Protein AF-0000000082939544 (afdb_homodimer)

InterPro domains:
  IPR000644 CBS domain [PF00571] (4-54)
  IPR000644 CBS domain [PF00571] (69-118)
  IPR000644 CBS domain [PS51371] (8-63)
  IPR000644 CBS domain [PS51371] (72-131)
  IPR000644 CBS domain [SM00116] (11-58)
  IPR000644 CBS domain [SM00116] (75-122)
  IPR046342 CBS domain superfamily [G3DSA:3.10.580.10] (1-123)
  IPR046342 CBS domain superfamily [SSF54631] (2-117)
  IPR051257 Diverse Function CBS-Domain-Containing Protein [PTHR43080] (3-120)

Organism: NCBI:txid1808955

pLDDT: mean 85.49, std 19.82, range [22.37, 98.86]

Structure (mmCIF, N/CA/C/O backbone):
data_AF-0000000082939544-model_v1
#
loop_
_entity.id
_entity.type
_entity.pdbx_description
1 polymer 'CBS domain-containing protein'
#
loop_
_atom_site.group_PDB
_atom_site.id
_atom_site.type_symbol
_atom_site.label_atom_id
_atom_site.label_alt_id
_atom_site.label_comp_id
_atom_site.label_asym_id
_atom_site.label_entity_id
_atom_site.label_seq_id
_atom_site.pdbx_PDB_ins_code
_atom_site.Cartn_x
_atom_site.Cartn_y
_atom_site.Cartn_z
_atom_site.occupancy
_atom_site.B_iso_or_equiv
_atom_site.auth_seq_id
_atom_site.auth_comp_id
_atom_site.auth_asym_id
_atom_site.auth_atom_id
_atom_site.pdbx_PDB_model_num
ATOM 1 N N . MET A 1 1 ? -23.038 18.158 13.628 1 74.14 1 MET A N 1
ATOM 2 C CA . MET A 1 1 ? -22.575 17.323 12.523 1 74.14 1 MET A CA 1
ATOM 3 C C . MET A 1 1 ? -21.157 16.822 12.777 1 74.14 1 MET A C 1
ATOM 5 O O . MET A 1 1 ? -20.325 17.55 13.321 1 74.14 1 MET A O 1
ATOM 9 N N . GLN A 1 2 ? -20.901 15.617 12.687 1 89.63 2 GLN A N 1
ATOM 10 C CA . GLN A 1 2 ? -19.587 15.06 12.991 1 89.63 2 GLN A CA 1
ATOM 11 C C . GLN A 1 2 ? -18.532 15.579 12.019 1 89.63 2 GLN A C 1
ATOM 13 O O . GLN A 1 2 ? -18.814 15.777 10.835 1 89.63 2 GLN A O 1
ATOM 18 N N . THR A 1 3 ? -17.473 16.02 12.563 1 95.1 3 THR A N 1
ATOM 19 C CA . THR A 1 3 ? -16.379 16.561 11.765 1 95.1 3 THR A CA 1
ATOM 20 C C . THR A 1 3 ? -15.16 15.646 11.826 1 95.1 3 THR A C 1
ATOM 22 O O . THR A 1 3 ? -15.144 14.674 12.584 1 95.1 3 THR A O 1
ATOM 25 N N . VAL A 1 4 ? -14.199 15.957 11.029 1 95.57 4 VAL A N 1
ATOM 26 C CA . VAL A 1 4 ? -12.939 15.223 10.972 1 95.57 4 VAL A CA 1
ATOM 27 C C . VAL A 1 4 ? -12.277 15.223 12.348 1 95.57 4 VAL A C 1
ATOM 29 O O . VAL A 1 4 ? -11.707 14.214 12.769 1 95.57 4 VAL A O 1
ATOM 32 N N . ARG A 1 5 ? -12.427 16.241 13.03 1 95.52 5 ARG A N 1
ATOM 33 C CA . ARG A 1 5 ? -11.84 16.373 14.36 1 95.52 5 ARG A CA 1
ATOM 34 C C . ARG A 1 5 ? -12.341 15.274 15.291 1 95.52 5 ARG A C 1
ATOM 36 O O . ARG A 1 5 ? -11.602 14.801 16.156 1 95.52 5 ARG A O 1
ATOM 43 N N . ASP A 1 6 ? -13.534 14.844 15.127 1 94.59 6 ASP A N 1
ATOM 44 C CA . ASP A 1 6 ? -14.199 13.899 16.018 1 94.59 6 ASP A CA 1
ATOM 45 C C . ASP A 1 6 ? -13.688 12.478 15.791 1 94.59 6 ASP A C 1
ATOM 47 O O . ASP A 1 6 ? -13.865 11.605 16.643 1 94.59 6 ASP A O 1
ATOM 51 N N . VAL A 1 7 ? -13.011 12.248 14.643 1 92.94 7 VAL A N 1
ATOM 52 C CA . VAL A 1 7 ? -12.741 10.854 14.31 1 92.94 7 VAL A CA 1
ATOM 53 C C . VAL A 1 7 ? -11.259 10.678 13.986 1 92.94 7 VAL A C 1
ATOM 55 O O . VAL A 1 7 ? -10.768 9.551 13.891 1 92.94 7 VAL A O 1
ATOM 58 N N . MET A 1 8 ? -10.551 11.747 13.815 1 93.94 8 MET A N 1
ATOM 59 C CA . MET A 1 8 ? -9.164 11.665 13.365 1 93.94 8 MET A CA 1
ATOM 60 C C . MET A 1 8 ? -8.265 11.117 14.468 1 93.94 8 MET A C 1
ATOM 62 O O . MET A 1 8 ? -8.582 11.242 15.652 1 93.94 8 MET A O 1
ATOM 66 N N . THR A 1 9 ? -7.241 10.42 14.075 1 93.13 9 THR A N 1
ATOM 67 C CA . THR A 1 9 ? -6.158 10.097 14.997 1 93.13 9 THR A CA 1
ATOM 68 C C . THR A 1 9 ? -5.288 11.323 15.26 1 93.13 9 THR A C 1
ATOM 70 O O . THR A 1 9 ? -4.934 12.051 14.33 1 93.13 9 THR A O 1
ATOM 73 N N . THR A 1 10 ? -5.034 11.451 16.539 1 91.75 10 THR A N 1
ATOM 74 C CA . THR A 1 10 ? -4.159 12.55 16.931 1 91.75 10 THR A CA 1
ATOM 75 C C . THR A 1 10 ? -2.773 12.032 17.306 1 91.75 10 THR A C 1
ATOM 77 O O . THR A 1 10 ? -2.51 10.83 17.218 1 91.75 10 THR A O 1
ATOM 80 N N . ASN A 1 11 ? -1.68 12.89 17.53 1 87.08 11 ASN A N 1
ATOM 81 C CA . ASN A 1 11 ? -0.303 12.519 17.838 1 87.08 11 ASN A CA 1
ATOM 82 C C . ASN A 1 11 ? 0.332 11.728 16.698 1 87.08 11 ASN A C 1
ATOM 84 O O . ASN A 1 11 ? 0.868 10.64 16.915 1 87.08 11 ASN A O 1
ATOM 88 N N . VAL A 1 12 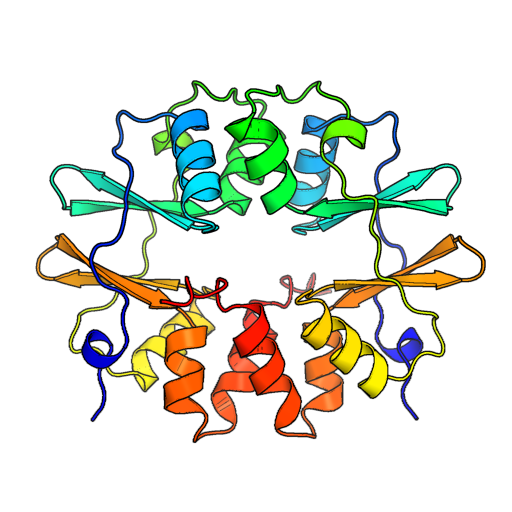? 0.21 12.274 15.63 1 91.52 12 VAL A N 1
ATOM 89 C CA . VAL A 1 12 ? 0.678 11.641 14.402 1 91.52 12 VAL A CA 1
ATOM 90 C C . VAL A 1 12 ? 2.204 11.671 14.354 1 91.52 12 VAL A C 1
ATOM 92 O O . VAL A 1 12 ? 2.817 12.718 14.573 1 91.52 12 VAL A O 1
ATOM 95 N N . GLU A 1 13 ? 2.736 10.548 14.154 1 94.26 13 GLU A N 1
ATOM 96 C CA . GLU A 1 13 ? 4.173 10.472 13.907 1 94.26 13 GLU A CA 1
ATOM 97 C C . GLU A 1 13 ? 4.516 10.944 12.497 1 94.26 13 GLU A C 1
ATOM 99 O O . GLU A 1 13 ? 3.763 10.694 11.553 1 94.26 13 GLU A O 1
ATOM 104 N N . TYR A 1 14 ? 5.549 11.715 12.393 1 96.9 14 TYR A N 1
ATOM 105 C CA . TYR A 1 14 ? 6.01 12.198 11.096 1 96.9 14 TYR A CA 1
ATOM 106 C C . TYR A 1 14 ? 7.529 12.121 10.994 1 96.9 14 TYR A C 1
ATOM 108 O O . TYR A 1 14 ? 8.218 11.96 12.004 1 96.9 14 TYR A O 1
ATOM 116 N N . CYS A 1 15 ? 8.107 12.174 9.889 1 97.88 15 CYS A N 1
ATOM 117 C CA . CYS A 1 15 ? 9.533 12.334 9.626 1 97.88 15 CYS A CA 1
ATOM 118 C C . CYS A 1 15 ? 9.852 13.761 9.195 1 97.88 15 CYS A C 1
ATOM 120 O O . CYS A 1 15 ? 8.944 14.562 8.966 1 97.88 15 CYS A O 1
ATOM 122 N N . THR A 1 16 ? 11.092 14.08 9.185 1 98.04 16 THR A N 1
ATOM 123 C CA . THR A 1 16 ? 11.533 15.407 8.769 1 98.04 16 THR A CA 1
ATOM 124 C C . THR A 1 16 ? 12.302 15.333 7.453 1 98.04 16 THR A C 1
ATOM 126 O O . THR A 1 16 ? 12.687 14.248 7.013 1 98.04 16 THR A O 1
ATOM 129 N N . PRO A 1 17 ? 12.516 16.46 6.807 1 97.5 17 PRO A N 1
ATOM 130 C CA . PRO A 1 17 ? 13.267 16.454 5.55 1 97.5 17 PRO A CA 1
ATOM 131 C C . PRO A 1 17 ? 14.702 15.961 5.722 1 97.5 17 PRO A C 1
ATOM 133 O O . PRO A 1 17 ? 15.386 15.681 4.734 1 97.5 17 PRO A O 1
ATOM 136 N N . LEU A 1 18 ? 15.212 15.817 6.93 1 97.94 18 LEU A N 1
ATOM 137 C CA . LEU A 1 18 ? 16.575 15.372 7.2 1 97.94 18 LEU A CA 1
ATOM 138 C C . LEU A 1 18 ? 16.646 13.85 7.267 1 97.94 18 LEU A C 1
ATOM 140 O O . LEU A 1 18 ? 17.736 13.273 7.243 1 97.94 18 LEU A O 1
ATOM 144 N N . ASP A 1 19 ? 15.536 13.268 7.369 1 98.16 19 ASP A N 1
ATOM 145 C CA . ASP A 1 19 ? 15.497 11.81 7.412 1 98.16 19 ASP A CA 1
ATOM 146 C C . ASP A 1 19 ? 15.765 11.212 6.033 1 98.16 19 ASP A C 1
ATOM 148 O O . ASP A 1 19 ? 15.737 11.923 5.026 1 98.16 19 ASP A O 1
ATOM 152 N N . ASN A 1 20 ? 16.085 9.948 5.993 1 98.53 20 ASN A N 1
ATOM 153 C CA . ASN A 1 20 ? 16.283 9.229 4.739 1 98.53 20 ASN A CA 1
ATOM 154 C C . ASN A 1 20 ? 15.272 8.098 4.575 1 98.53 20 ASN A C 1
ATOM 156 O O . ASN A 1 20 ? 14.424 7.887 5.444 1 98.53 20 ASN A O 1
ATOM 160 N N . VAL A 1 21 ? 15.316 7.439 3.516 1 98.69 21 VAL A N 1
ATOM 161 C CA . VAL A 1 21 ? 14.355 6.414 3.119 1 98.69 21 VAL A CA 1
ATOM 162 C C . VAL A 1 21 ? 14.338 5.292 4.154 1 98.69 21 VAL A C 1
ATOM 164 O O . VAL A 1 21 ? 13.271 4.797 4.525 1 98.69 21 VAL A O 1
ATOM 167 N N . TYR A 1 22 ? 15.479 4.916 4.692 1 98.85 22 TYR A N 1
ATOM 168 C CA . TYR A 1 22 ? 15.576 3.867 5.701 1 98.85 22 TYR A CA 1
ATOM 169 C C . TYR A 1 22 ? 14.824 4.256 6.968 1 98.85 22 TYR A C 1
ATOM 171 O O . TYR A 1 22 ? 14.073 3.451 7.523 1 98.85 22 TYR A O 1
ATOM 179 N N . GLU A 1 23 ? 14.968 5.448 7.371 1 98.6 23 GLU A N 1
ATOM 180 C CA . GLU A 1 23 ? 14.333 5.916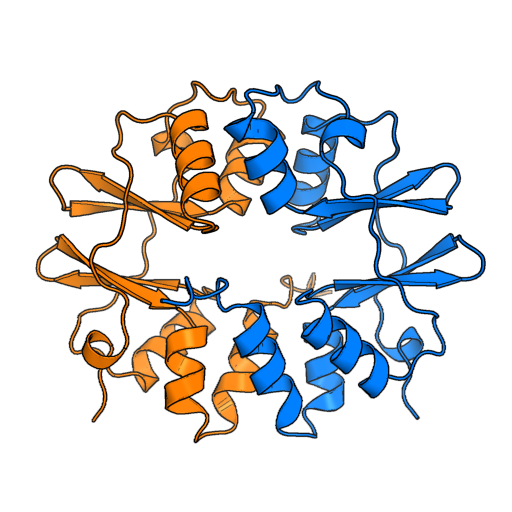 8.6 1 98.6 23 GLU A CA 1
ATOM 181 C C . GLU A 1 23 ? 12.813 5.933 8.464 1 98.6 23 GLU A C 1
ATOM 183 O O . GLU A 1 23 ? 12.097 5.574 9.401 1 98.6 23 GLU A O 1
ATOM 188 N N . VAL A 1 24 ? 12.361 6.358 7.282 1 98.69 24 VAL A N 1
ATOM 189 C CA . VAL A 1 24 ? 10.925 6.356 7.025 1 98.69 24 VAL A CA 1
ATOM 190 C C . VAL A 1 24 ? 10.396 4.924 7.057 1 98.69 24 VAL A C 1
ATOM 192 O O . VAL A 1 24 ? 9.37 4.649 7.684 1 98.69 24 VAL A O 1
ATOM 195 N N . ALA A 1 25 ? 11.095 4.025 6.431 1 98.79 25 ALA A N 1
ATOM 196 C CA . ALA A 1 25 ? 10.675 2.627 6.366 1 98.79 25 ALA A CA 1
ATOM 197 C C . ALA A 1 25 ? 10.641 2 7.757 1 98.79 25 ALA A C 1
ATOM 199 O O . ALA A 1 25 ? 9.723 1.243 8.081 1 98.79 25 ALA A O 1
ATOM 200 N N . VAL A 1 26 ? 11.613 2.309 8.577 1 98.79 26 VAL A N 1
ATOM 201 C CA . VAL A 1 26 ? 11.662 1.789 9.94 1 98.79 26 VAL A CA 1
ATOM 202 C C . VAL A 1 26 ? 10.457 2.296 10.73 1 98.79 26 VAL A C 1
ATOM 204 O O . VAL A 1 26 ? 9.815 1.532 11.454 1 98.79 26 VAL A O 1
ATOM 207 N N . LYS A 1 27 ? 10.171 3.514 10.575 1 98.25 27 LYS A N 1
ATOM 208 C CA . LYS A 1 27 ? 9.023 4.089 11.27 1 98.25 27 LYS A CA 1
ATOM 209 C C . LYS A 1 27 ? 7.721 3.435 10.814 1 98.25 27 LYS A C 1
ATOM 211 O O . LYS A 1 27 ? 6.844 3.149 11.632 1 98.25 27 LYS A O 1
ATOM 216 N N . MET A 1 28 ? 7.603 3.227 9.51 1 97.39 28 MET A N 1
ATOM 217 C CA . MET A 1 28 ? 6.429 2.533 8.99 1 97.39 28 MET A CA 1
ATOM 218 C C . MET A 1 28 ? 6.301 1.144 9.607 1 97.39 28 MET A C 1
ATOM 220 O O . MET A 1 28 ? 5.204 0.724 9.979 1 97.39 28 MET A O 1
ATOM 224 N N . LYS A 1 29 ? 7.383 0.47 9.681 1 97.91 29 LYS A N 1
ATOM 225 C CA . LYS A 1 29 ? 7.405 -0.872 10.255 1 97.91 29 LYS A CA 1
ATOM 226 C C . LYS A 1 29 ? 7.022 -0.845 11.732 1 97.91 29 LYS A C 1
ATOM 228 O O . LYS A 1 29 ? 6.145 -1.594 12.166 1 97.91 29 LYS A O 1
ATOM 233 N N . ASP A 1 30 ? 7.616 0.04 12.469 1 97.48 30 ASP A N 1
ATOM 234 C CA . ASP A 1 30 ? 7.43 0.107 13.915 1 97.48 30 ASP A CA 1
ATOM 235 C C . ASP A 1 30 ? 5.999 0.506 14.267 1 97.48 30 ASP A C 1
ATOM 237 O O . ASP A 1 30 ? 5.435 0.016 15.247 1 97.48 30 ASP A O 1
ATOM 241 N N . LEU A 1 31 ? 5.405 1.374 13.487 1 94.66 31 LEU A N 1
ATOM 242 C CA . LEU A 1 31 ? 4.078 1.905 13.778 1 94.66 31 LEU A CA 1
ATOM 243 C C . LEU A 1 31 ? 3.002 1.113 13.044 1 94.66 31 LEU A C 1
ATOM 245 O O . LEU A 1 31 ? 1.807 1.343 13.248 1 94.66 31 LEU A O 1
ATOM 249 N N . ASN A 1 32 ? 3.443 0.281 12.14 1 93.7 32 ASN A N 1
ATOM 250 C CA . ASN A 1 32 ? 2.549 -0.503 11.293 1 93.7 32 ASN A CA 1
ATOM 251 C C . ASN A 1 32 ? 1.611 0.393 10.489 1 93.7 32 ASN A C 1
ATOM 253 O O . ASN A 1 32 ? 0.395 0.199 10.507 1 93.7 32 ASN A O 1
ATOM 257 N N . VAL A 1 33 ? 2.249 1.348 9.78 1 91.36 33 VAL A N 1
ATOM 258 C CA . VAL A 1 33 ? 1.517 2.25 8.897 1 91.36 33 VAL A CA 1
ATOM 259 C C . VAL A 1 33 ? 2.173 2.27 7.519 1 91.36 33 VAL A C 1
ATOM 261 O O . VAL A 1 33 ? 3.382 2.059 7.396 1 91.36 33 VAL A O 1
ATOM 264 N N . GLY A 1 34 ? 1.398 2.559 6.521 1 93.52 34 GLY A N 1
ATOM 265 C CA . GLY A 1 34 ? 1.908 2.586 5.16 1 93.52 34 GLY A CA 1
ATOM 266 C C . GLY A 1 34 ? 2.066 3.991 4.61 1 93.52 34 GLY A C 1
ATOM 267 O O . GLY A 1 34 ? 2.266 4.174 3.407 1 93.52 34 GLY A O 1
ATOM 268 N N . ALA A 1 35 ? 1.876 4.992 5.484 1 94.15 35 ALA A N 1
ATOM 269 C CA . ALA A 1 35 ? 2.012 6.395 5.103 1 94.15 35 ALA A CA 1
ATOM 270 C C . ALA A 1 35 ? 2.583 7.222 6.251 1 94.15 35 ALA A C 1
ATOM 272 O O . ALA A 1 35 ? 2.169 7.067 7.403 1 94.15 35 ALA A O 1
ATOM 273 N N . ILE A 1 36 ? 3.565 8.041 5.925 1 96.75 36 ILE A N 1
ATOM 274 C CA . ILE A 1 36 ? 4.193 8.901 6.922 1 96.75 36 ILE A CA 1
ATOM 275 C C . ILE A 1 36 ? 4.219 10.342 6.417 1 96.75 36 ILE A C 1
ATOM 277 O O . ILE A 1 36 ? 4.689 10.609 5.309 1 96.75 36 ILE A O 1
ATOM 281 N N . PRO A 1 37 ? 3.642 11.297 7.149 1 97 37 PRO A N 1
ATOM 282 C CA . PRO A 1 37 ? 3.828 12.709 6.806 1 97 37 PRO A CA 1
ATOM 283 C C . PRO A 1 37 ? 5.268 13.178 6.998 1 97 37 PRO A C 1
ATOM 285 O O . PRO A 1 37 ? 5.986 12.649 7.851 1 97 37 PRO A O 1
ATOM 288 N N . ILE A 1 38 ? 5.683 14.106 6.208 1 98 38 ILE A N 1
ATOM 289 C CA . ILE A 1 38 ? 6.956 14.801 6.363 1 98 38 ILE A CA 1
ATOM 290 C C . ILE A 1 38 ? 6.708 16.235 6.827 1 98 38 ILE A C 1
ATOM 292 O O . ILE A 1 38 ? 6.002 16.995 6.161 1 98 38 ILE A O 1
ATOM 296 N N . CYS A 1 39 ? 7.242 16.559 7.949 1 97.36 39 CYS A N 1
ATOM 297 C CA . CYS A 1 39 ? 7.018 17.886 8.512 1 97.36 39 CYS A CA 1
ATOM 298 C C . CYS A 1 39 ? 8.34 18.604 8.757 1 97.36 39 CYS A C 1
ATOM 300 O O . CYS A 1 39 ? 9.339 17.973 9.105 1 97.36 39 CYS A O 1
ATOM 302 N N . GLU A 1 40 ? 8.33 19.799 8.469 1 96.06 40 GLU A N 1
ATOM 303 C CA . GLU A 1 40 ? 9.388 20.722 8.868 1 96.06 40 GLU A CA 1
ATOM 304 C C . GLU A 1 40 ? 8.882 21.733 9.892 1 96.06 40 GLU A C 1
ATOM 306 O O . GLU A 1 40 ? 7.958 22.5 9.61 1 96.06 40 GLU A O 1
ATOM 311 N N . ASP A 1 41 ? 9.405 21.723 11.101 1 89.73 41 ASP A N 1
ATOM 312 C CA . ASP A 1 41 ? 8.954 22.591 12.184 1 89.73 41 ASP A CA 1
ATOM 313 C C . ASP A 1 41 ? 7.443 22.483 12.382 1 89.73 41 ASP A C 1
ATOM 315 O O . ASP A 1 41 ? 6.741 23.496 12.399 1 89.73 41 ASP A O 1
ATOM 319 N N . GLU A 1 42 ? 6.88 21.26 12.287 1 86.11 42 GLU A N 1
ATOM 320 C CA . GLU A 1 42 ? 5.492 20.888 12.544 1 86.11 42 GLU A CA 1
ATOM 321 C C . GLU A 1 42 ? 4.589 21.291 11.382 1 86.11 42 GLU A C 1
ATOM 323 O O . GLU A 1 42 ? 3.368 21.135 11.456 1 86.11 42 GLU A O 1
ATOM 328 N N . LYS A 1 43 ? 5.215 21.841 10.416 1 95.37 43 LYS A N 1
ATOM 329 C CA . LYS A 1 43 ? 4.453 22.149 9.209 1 95.37 43 LYS A CA 1
ATOM 330 C C . LYS A 1 43 ? 4.513 20.996 8.212 1 95.37 43 LYS A C 1
ATOM 332 O O . LYS A 1 43 ? 5.594 20.486 7.909 1 95.37 43 LYS A O 1
ATOM 337 N N . LEU A 1 44 ? 3.39 20.658 7.747 1 96.62 44 LEU A N 1
ATOM 338 C CA . LEU A 1 44 ? 3.313 19.562 6.786 1 96.62 44 LEU A CA 1
ATOM 339 C C . LEU A 1 44 ? 3.861 19.99 5.429 1 96.62 44 LEU A C 1
ATOM 341 O O . LEU A 1 44 ? 3.383 20.962 4.84 1 96.62 44 LEU A O 1
ATOM 345 N N . ILE A 1 45 ? 4.861 19.291 4.895 1 96.27 45 ILE A N 1
ATOM 346 C CA . ILE A 1 45 ? 5.434 19.711 3.621 1 96.27 45 ILE A CA 1
ATOM 347 C C . ILE A 1 45 ? 5.361 18.562 2.618 1 96.27 45 ILE A C 1
ATOM 349 O O . ILE A 1 45 ? 5.64 18.747 1.431 1 96.27 45 ILE A O 1
ATOM 353 N N . GLY A 1 46 ? 5.021 17.322 3.077 1 9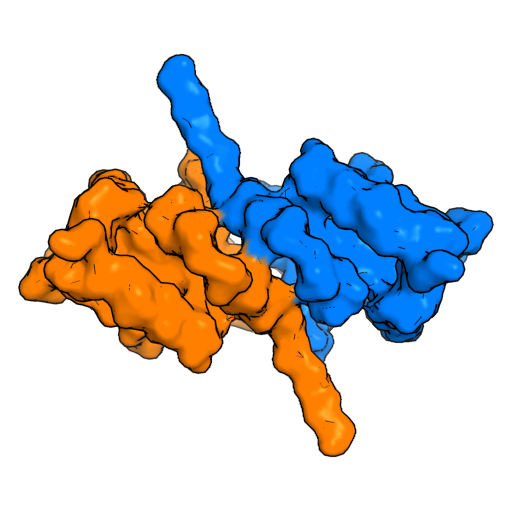5.99 46 GLY A N 1
ATOM 354 C CA . GLY A 1 46 ? 4.946 16.185 2.174 1 95.99 46 GLY A CA 1
ATOM 355 C C . GLY A 1 46 ? 4.367 14.943 2.825 1 95.99 46 GLY A C 1
ATOM 356 O O . GLY A 1 46 ? 3.994 14.968 4 1 95.99 46 GLY A O 1
ATOM 357 N N . MET A 1 47 ? 4.22 13.904 2.02 1 96.19 47 MET A N 1
ATOM 358 C CA . MET A 1 47 ? 3.767 12.583 2.446 1 96.19 47 MET A CA 1
ATOM 359 C C . MET A 1 47 ? 4.49 11.485 1.673 1 96.19 47 MET A C 1
ATOM 361 O O . MET A 1 47 ? 4.818 11.66 0.498 1 96.19 47 MET A O 1
ATOM 365 N N . ILE A 1 48 ? 4.784 10.432 2.369 1 97.18 48 ILE A N 1
ATOM 366 C CA . ILE A 1 48 ? 5.378 9.263 1.729 1 97.18 48 ILE A CA 1
ATOM 367 C C . ILE A 1 48 ? 4.541 8.024 2.04 1 97.18 48 ILE A C 1
ATOM 369 O O . ILE A 1 48 ? 4.192 7.777 3.197 1 97.18 48 ILE A O 1
ATOM 373 N N . THR A 1 49 ? 4.142 7.304 1.047 1 95.14 49 THR A N 1
ATOM 374 C CA . THR A 1 49 ? 3.484 6.013 1.217 1 95.14 49 THR A CA 1
ATOM 375 C C . THR A 1 49 ? 4.45 4.87 0.92 1 95.14 49 THR A C 1
ATOM 377 O O . THR A 1 49 ? 5.543 5.095 0.395 1 95.14 49 THR A O 1
ATOM 380 N N . ASP A 1 50 ? 4.071 3.654 1.324 1 95.78 50 ASP A N 1
ATOM 381 C CA . ASP A 1 50 ? 4.877 2.493 0.961 1 95.78 50 ASP A CA 1
ATOM 382 C C . ASP A 1 50 ? 5.089 2.422 -0.55 1 95.78 50 ASP A C 1
ATOM 384 O O . ASP A 1 50 ? 6.197 2.146 -1.015 1 95.78 50 ASP A O 1
ATOM 388 N N . ARG A 1 51 ? 4.044 2.81 -1.291 1 95.02 51 ARG A N 1
ATOM 389 C CA . ARG A 1 51 ? 4.146 2.775 -2.746 1 95.02 51 ARG A CA 1
ATOM 390 C C . ARG A 1 51 ? 5.178 3.781 -3.247 1 95.02 51 ARG A C 1
ATOM 392 O O . ARG A 1 51 ? 5.906 3.507 -4.204 1 95.02 51 ARG A O 1
ATOM 399 N N . ASP A 1 52 ? 5.294 4.913 -2.664 1 96.76 52 ASP A N 1
ATOM 400 C CA . ASP A 1 52 ? 6.288 5.913 -3.041 1 96.76 52 ASP A CA 1
ATOM 401 C C . ASP A 1 52 ? 7.704 5.356 -2.911 1 96.76 52 ASP A C 1
ATOM 403 O O . ASP A 1 52 ? 8.543 5.569 -3.789 1 96.76 52 ASP A O 1
ATOM 407 N N . LEU A 1 53 ? 7.963 4.677 -1.788 1 98.52 53 LEU A N 1
ATOM 408 C CA . LEU A 1 53 ? 9.296 4.136 -1.544 1 98.52 53 LEU A CA 1
ATOM 409 C C . LEU A 1 53 ? 9.65 3.076 -2.58 1 98.52 53 LEU A C 1
ATOM 411 O O . LEU A 1 53 ? 10.818 2.927 -2.949 1 98.52 53 LEU A O 1
ATOM 415 N N . VAL A 1 54 ? 8.629 2.41 -3.039 1 98.46 54 VAL A N 1
ATOM 416 C CA . VAL A 1 54 ? 8.874 1.358 -4.02 1 98.46 54 VAL A CA 1
ATOM 417 C C . VAL A 1 54 ? 9.075 1.975 -5.402 1 98.46 54 VAL A C 1
ATOM 419 O O . VAL A 1 54 ? 10.065 1.688 -6.079 1 98.46 54 VAL A O 1
ATOM 422 N N . ILE A 1 55 ? 8.205 2.884 -5.834 1 98.2 55 ILE A N 1
ATOM 423 C CA . ILE A 1 55 ? 8.174 3.388 -7.203 1 98.2 55 ILE A CA 1
ATOM 424 C C . ILE A 1 55 ? 9.24 4.467 -7.379 1 98.2 55 ILE A C 1
ATOM 426 O O . ILE A 1 55 ? 9.876 4.554 -8.432 1 98.2 55 ILE A O 1
ATOM 430 N N . ARG A 1 56 ? 9.486 5.229 -6.359 1 98.24 56 ARG A N 1
ATOM 431 C CA . ARG A 1 56 ? 10.449 6.32 -6.465 1 98.24 56 ARG A CA 1
ATOM 432 C C . ARG A 1 56 ? 11.74 5.984 -5.726 1 98.24 56 ARG A C 1
ATOM 434 O O . ARG A 1 56 ? 12.707 6.748 -5.777 1 98.24 56 ARG A O 1
ATOM 441 N N . GLY A 1 57 ? 11.732 4.91 -5.001 1 98.46 57 GLY A N 1
ATOM 442 C CA . GLY A 1 57 ? 12.919 4.414 -4.323 1 98.46 57 GLY A CA 1
ATOM 443 C C . GLY A 1 57 ? 13.575 3.251 -5.042 1 98.46 57 GLY A C 1
ATOM 444 O O . GLY A 1 57 ? 14.452 3.451 -5.885 1 98.46 57 GLY A O 1
ATOM 445 N N . TYR A 1 58 ? 13.029 2.056 -4.739 1 98.76 58 TYR A N 1
ATOM 446 C CA . TYR A 1 58 ? 13.629 0.842 -5.282 1 98.76 58 TYR A CA 1
ATOM 447 C C . TYR A 1 58 ? 13.623 0.866 -6.805 1 98.76 58 TYR A C 1
ATOM 449 O O . TYR A 1 58 ? 14.627 0.537 -7.441 1 98.76 58 TYR A O 1
ATOM 457 N N . ALA A 1 59 ? 12.535 1.257 -7.445 1 98.76 59 ALA A N 1
ATOM 458 C CA . ALA A 1 59 ? 12.415 1.203 -8.899 1 98.76 59 ALA A CA 1
ATOM 459 C C . ALA A 1 59 ? 13.351 2.207 -9.565 1 98.76 59 ALA A C 1
ATOM 461 O O . ALA A 1 59 ? 13.649 2.092 -10.756 1 98.76 59 ALA A O 1
ATOM 462 N N . GLU A 1 60 ? 13.8 3.175 -8.791 1 98.59 60 GLU A N 1
ATOM 463 C CA . GLU A 1 60 ? 14.718 4.182 -9.315 1 98.59 60 GLU A CA 1
ATOM 464 C C . GLU A 1 60 ? 16.13 3.976 -8.773 1 98.59 60 GLU A C 1
ATOM 466 O O . GLU A 1 60 ? 16.967 4.878 -8.848 1 98.59 60 GLU A O 1
ATOM 471 N N . LYS A 1 61 ? 16.397 2.863 -8.135 1 98.31 61 LYS A N 1
ATOM 472 C CA . LYS A 1 61 ? 17.706 2.431 -7.653 1 98.31 61 LYS A CA 1
ATOM 473 C C . LYS A 1 61 ? 18.228 3.367 -6.567 1 98.31 61 LYS A C 1
ATOM 475 O O . LYS A 1 61 ? 19.419 3.682 -6.532 1 98.31 61 LYS A O 1
ATOM 480 N N . ARG A 1 62 ? 17.371 3.797 -5.775 1 98.2 62 ARG A N 1
ATOM 481 C CA . ARG A 1 62 ? 17.781 4.624 -4.644 1 98.2 62 ARG A CA 1
ATOM 482 C C . ARG A 1 62 ? 18.015 3.775 -3.4 1 98.2 62 ARG A C 1
ATOM 484 O O . ARG A 1 62 ? 17.225 2.878 -3.097 1 98.2 62 ARG A O 1
ATOM 491 N N . SER A 1 63 ? 19.08 4.063 -2.701 1 97.59 63 SER A N 1
ATOM 492 C CA . SER A 1 63 ? 19.39 3.334 -1.476 1 97.59 63 SER A CA 1
ATOM 493 C C . SER A 1 63 ? 18.572 3.857 -0.3 1 97.59 63 SER A C 1
ATOM 495 O O . SER A 1 63 ? 17.892 4.878 -0.415 1 97.59 63 SER A O 1
ATOM 497 N N . GLY A 1 64 ? 18.721 3.15 0.842 1 98.08 64 GLY A N 1
ATOM 498 C CA . GLY A 1 64 ? 18.051 3.565 2.063 1 98.08 64 GLY A CA 1
ATOM 499 C C . GLY A 1 64 ? 18.55 4.895 2.595 1 98.08 64 GLY A C 1
ATOM 500 O O . GLY A 1 64 ? 17.872 5.545 3.394 1 98.08 64 GLY A O 1
ATOM 501 N N . SER A 1 65 ? 19.722 5.374 2.173 1 98.19 65 SER A N 1
ATOM 502 C CA . SER A 1 65 ? 20.299 6.622 2.661 1 98.19 65 SER A CA 1
ATOM 503 C C . SER A 1 65 ? 19.827 7.811 1.83 1 98.19 65 SER A C 1
ATOM 505 O O . SER A 1 65 ? 20.126 8.961 2.157 1 98.19 65 SER A O 1
ATOM 507 N N . PHE A 1 66 ? 19.047 7.6 0.795 1 98.2 66 PHE A N 1
ATOM 508 C CA . PHE A 1 66 ? 18.539 8.656 -0.072 1 98.2 66 PHE A CA 1
ATOM 509 C C . PHE A 1 66 ? 17.599 9.58 0.692 1 98.2 66 PHE A C 1
ATOM 511 O O . PHE A 1 66 ? 16.852 9.13 1.565 1 98.2 66 PHE A O 1
ATOM 518 N N . GLU A 1 67 ? 17.553 10.749 0.354 1 98.18 67 GLU A N 1
ATOM 519 C CA . GLU A 1 67 ? 16.767 11.765 1.048 1 98.18 67 GLU A CA 1
ATOM 520 C C . GLU A 1 67 ? 15.273 11.567 0.807 1 98.18 67 GLU A C 1
ATOM 522 O O . GLU A 1 67 ? 14.858 11.225 -0.303 1 98.18 67 GLU A O 1
ATOM 527 N N . VAL A 1 68 ? 14.452 11.826 1.802 1 97.71 68 VAL A N 1
ATOM 528 C CA . VAL A 1 68 ? 13.014 11.598 1.707 1 97.71 68 VAL A CA 1
ATOM 529 C C . VAL A 1 68 ? 12.387 12.631 0.773 1 97.71 68 VAL A C 1
ATOM 531 O O . VAL A 1 68 ? 11.355 12.369 0.152 1 97.71 68 VAL A O 1
ATOM 534 N N . THR A 1 69 ? 12.995 13.805 0.637 1 97.14 69 THR A N 1
ATOM 535 C CA . THR A 1 69 ? 12.443 14.868 -0.195 1 97.14 69 THR A CA 1
ATOM 536 C C . THR A 1 69 ? 12.419 14.449 -1.663 1 97.14 69 THR A C 1
ATOM 538 O O . THR A 1 69 ? 11.66 15.005 -2.46 1 97.14 69 THR A O 1
ATOM 541 N N . GLY A 1 70 ? 13.24 13.461 -2.013 1 97.23 70 GLY A N 1
ATOM 542 C CA . GLY A 1 70 ? 13.277 12.965 -3.379 1 97.23 70 GLY A CA 1
ATOM 543 C C . GLY A 1 70 ? 12.218 11.915 -3.662 1 97.23 70 GLY A C 1
ATOM 544 O O . GLY A 1 70 ? 11.999 11.542 -4.816 1 97.23 70 GLY A O 1
ATOM 545 N N . VAL A 1 71 ? 11.52 11.433 -2.595 1 97.76 71 VAL A N 1
ATOM 546 C CA . VAL A 1 71 ? 10.556 10.36 -2.814 1 97.76 71 VAL A CA 1
ATOM 547 C C . VAL A 1 71 ? 9.183 10.787 -2.299 1 97.76 71 VAL A C 1
ATOM 549 O O . VAL A 1 71 ? 8.187 10.094 -2.52 1 97.76 71 VAL A O 1
ATOM 552 N N . MET A 1 72 ? 9.075 11.885 -1.611 1 96.77 72 MET A N 1
ATOM 553 C CA . MET A 1 72 ? 7.8 12.312 -1.041 1 96.77 72 MET A CA 1
ATOM 554 C C . MET A 1 72 ? 6.96 13.049 -2.078 1 96.77 72 MET A C 1
ATOM 556 O O . MET A 1 72 ? 7.496 13.586 -3.049 1 96.77 72 MET A O 1
ATOM 560 N N . SER A 1 73 ? 5.661 12.99 -1.915 1 92.45 73 SER A N 1
ATOM 561 C CA . SER A 1 73 ? 4.777 13.856 -2.689 1 92.45 73 SER A CA 1
ATOM 562 C C . SER A 1 73 ? 4.599 15.211 -2.013 1 92.45 73 SER A C 1
ATOM 564 O O . SER A 1 73 ? 4.456 15.286 -0.791 1 92.45 73 SER A O 1
ATOM 566 N N . SER A 1 74 ? 4.602 16.225 -2.795 1 87.79 74 SER A N 1
ATOM 567 C CA . SER A 1 74 ? 4.376 17.568 -2.272 1 87.79 74 SER A CA 1
ATOM 568 C C . SER A 1 74 ? 3.011 18.102 -2.692 1 87.79 74 SER A C 1
ATOM 570 O O . SER A 1 74 ? 2.608 19.189 -2.273 1 87.79 74 SER A O 1
ATOM 572 N N . ASP A 1 75 ? 2.39 17.375 -3.552 1 87.28 75 ASP A N 1
ATOM 573 C CA . ASP A 1 75 ? 0.995 17.684 -3.851 1 87.28 75 ASP A CA 1
ATOM 574 C C . ASP A 1 75 ? 0.061 17.066 -2.813 1 87.28 75 ASP A C 1
ATOM 576 O O . ASP A 1 75 ? -0.392 15.931 -2.975 1 87.28 75 ASP A O 1
ATOM 580 N N . LEU A 1 76 ? -0.173 17.855 -1.823 1 91.45 76 LEU A N 1
ATOM 581 C CA . LEU A 1 76 ? -0.853 17.354 -0.633 1 91.45 76 LEU A CA 1
ATOM 582 C C . LEU A 1 76 ? -2.334 17.716 -0.662 1 91.45 76 LEU A C 1
ATOM 584 O O . LEU A 1 76 ? -2.698 18.832 -1.041 1 91.45 76 LEU A O 1
ATOM 588 N N . THR A 1 77 ? -3.124 16.785 -0.443 1 95.07 77 THR A N 1
ATOM 589 C CA . THR A 1 77 ? -4.527 17.025 -0.125 1 95.07 77 THR A CA 1
ATOM 590 C C . THR A 1 77 ? -4.756 16.97 1.383 1 95.07 77 THR A C 1
ATOM 592 O O . THR A 1 77 ? -4.435 15.97 2.029 1 95.07 77 THR A O 1
ATOM 595 N N . THR A 1 78 ? -5.166 18.087 1.918 1 96.89 78 THR A N 1
ATOM 596 C CA . THR A 1 78 ? -5.404 18.167 3.355 1 96.89 78 THR A CA 1
ATOM 597 C C . THR A 1 78 ? -6.812 18.68 3.643 1 96.89 78 THR A C 1
ATOM 599 O O . THR A 1 78 ? -7.493 19.177 2.744 1 96.89 78 THR A O 1
ATOM 602 N N . VAL A 1 79 ? -7.169 18.523 4.842 1 97.18 79 VAL A N 1
ATOM 603 C CA . VAL A 1 79 ? -8.436 19.092 5.291 1 97.18 79 VAL A CA 1
ATOM 604 C C . VAL A 1 79 ? -8.242 19.787 6.637 1 97.18 79 VAL A C 1
ATOM 606 O O . VAL A 1 79 ? -7.243 19.558 7.323 1 97.18 79 VAL A O 1
ATOM 609 N N . LYS A 1 80 ? -9.185 20.608 6.968 1 97.91 80 LYS A N 1
ATOM 610 C CA . LYS A 1 80 ? -9.219 21.24 8.284 1 97.91 80 LYS A CA 1
ATOM 611 C C . LYS A 1 80 ? -9.974 20.375 9.29 1 97.91 80 LYS A C 1
ATOM 613 O O . LYS A 1 80 ? -10.781 19.527 8.905 1 97.91 80 LYS A O 1
ATOM 618 N N . PRO A 1 81 ? -9.717 20.6 10.588 1 97.19 81 PRO A N 1
ATOM 619 C CA . PRO A 1 81 ? -10.415 19.822 11.615 1 97.19 81 PRO A CA 1
ATOM 620 C C . PRO A 1 81 ? -11.933 19.965 11.533 1 97.19 81 PRO A C 1
ATOM 622 O O . PRO A 1 81 ? -12.664 19.035 11.883 1 97.19 81 PRO A O 1
ATOM 625 N N . GLU A 1 82 ? -12.447 21.044 10.984 1 97.37 82 GLU A N 1
ATOM 626 C CA . GLU A 1 82 ? -13.878 21.335 10.972 1 97.37 82 GLU A CA 1
ATOM 627 C C . GLU A 1 82 ? -14.549 20.752 9.732 1 97.37 82 GLU A C 1
ATOM 629 O O . GLU A 1 82 ? -15.775 20.789 9.608 1 97.37 82 GLU A O 1
ATOM 634 N N . THR A 1 83 ? -13.716 20.255 8.834 1 96.29 83 THR A N 1
ATOM 635 C CA . THR A 1 83 ? -14.275 19.647 7.632 1 96.29 83 THR A CA 1
ATOM 636 C C . THR A 1 83 ? -15.265 18.543 7.995 1 96.29 83 THR A C 1
ATOM 638 O O . THR A 1 83 ? -15.011 17.748 8.902 1 96.29 83 THR A O 1
ATOM 641 N N . THR A 1 84 ? -16.388 18.46 7.281 1 95.22 84 THR A N 1
ATOM 642 C CA . THR A 1 84 ? -17.381 17.426 7.551 1 95.22 84 THR A CA 1
ATOM 643 C C . THR A 1 84 ? -16.892 16.065 7.063 1 95.22 84 THR A C 1
ATOM 645 O O . THR A 1 84 ? -16.057 15.988 6.159 1 95.22 84 THR A O 1
ATOM 648 N N . LEU A 1 85 ? -17.451 15.073 7.608 1 92.28 85 LEU A N 1
ATOM 649 C CA . LEU A 1 85 ? -17.1 13.72 7.189 1 92.28 85 LEU A CA 1
ATOM 650 C C . LEU A 1 85 ? -17.504 13.48 5.738 1 92.28 85 LEU A C 1
ATOM 652 O O . LEU A 1 85 ? -16.792 12.798 4.996 1 92.28 85 LEU A O 1
ATOM 656 N N . GLU A 1 86 ? -18.57 14.053 5.324 1 89.69 86 GLU A N 1
ATOM 657 C CA . GLU A 1 86 ? -19.041 13.926 3.948 1 89.69 86 GLU A CA 1
ATOM 658 C C . GLU A 1 86 ? -18.051 14.546 2.966 1 89.69 86 GLU A C 1
ATOM 660 O O . GLU A 1 86 ? -17.713 13.937 1.949 1 89.69 86 GLU A O 1
ATOM 665 N N . GLU A 1 87 ? -17.636 15.751 3.307 1 93.33 87 GLU A N 1
ATOM 666 C CA . GLU A 1 87 ? -16.676 16.432 2.444 1 93.33 87 GLU A CA 1
ATOM 667 C C . GLU A 1 87 ? -15.357 15.667 2.374 1 93.33 87 GLU A C 1
ATOM 669 O O . GLU A 1 87 ? -14.772 15.525 1.299 1 93.33 87 GLU A O 1
ATOM 674 N N . ALA A 1 88 ? -14.907 15.213 3.524 1 93.99 88 ALA A N 1
ATOM 675 C CA . ALA A 1 88 ? -13.67 14.439 3.572 1 93.99 88 ALA A CA 1
ATOM 676 C C . ALA A 1 88 ? -13.771 13.188 2.704 1 93.99 88 ALA A C 1
ATOM 678 O O . ALA A 1 88 ? -12.851 12.876 1.944 1 93.99 88 ALA A O 1
ATOM 679 N N . THR A 1 89 ? -14.887 12.548 2.755 1 88.78 89 THR A N 1
ATOM 680 C CA . THR A 1 89 ? -15.113 11.342 1.966 1 88.78 89 THR A CA 1
ATOM 681 C C . THR A 1 89 ? -15.097 11.661 0.474 1 88.78 89 THR A C 1
ATOM 683 O O . THR A 1 89 ? -14.515 10.918 -0.319 1 88.78 89 THR A O 1
ATOM 686 N N . ARG A 1 90 ? -15.68 12.711 0.095 1 89.27 90 ARG A N 1
ATOM 687 C CA . ARG A 1 90 ? -15.706 13.142 -1.298 1 89.27 90 ARG A CA 1
ATOM 688 C C . ARG A 1 90 ? -14.298 13.423 -1.812 1 89.27 90 ARG A C 1
ATOM 690 O O . ARG A 1 90 ? -13.942 13.013 -2.919 1 89.27 90 ARG A O 1
ATOM 697 N N . ILE A 1 91 ? -13.545 14.107 -0.986 1 91.85 91 ILE A N 1
ATOM 698 C CA . ILE A 1 91 ? -12.176 14.448 -1.359 1 91.85 91 ILE A CA 1
ATOM 699 C C . ILE A 1 91 ? -11.367 13.172 -1.576 1 91.85 91 ILE A C 1
ATOM 701 O O . ILE A 1 91 ? -10.648 13.047 -2.57 1 91.85 91 ILE A O 1
ATOM 705 N N . MET A 1 92 ? -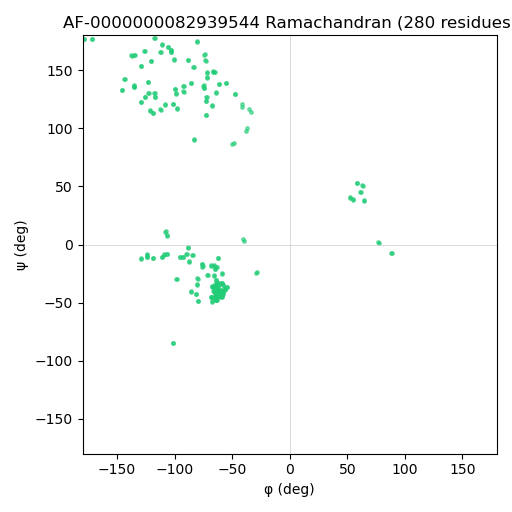11.532 12.191 -0.663 1 88.39 92 MET A N 1
ATOM 706 C CA . MET A 1 92 ? -10.802 10.932 -0.777 1 88.39 92 MET A CA 1
ATOM 707 C C . MET A 1 92 ? -11.177 10.198 -2.06 1 88.39 92 MET A C 1
ATOM 709 O O . MET A 1 92 ? -10.308 9.675 -2.758 1 88.39 92 MET A O 1
ATOM 713 N N . ALA A 1 93 ? -12.4 10.244 -2.364 1 81.18 93 ALA A N 1
ATOM 714 C CA . ALA A 1 93 ? -12.882 9.588 -3.577 1 81.18 93 ALA A CA 1
ATOM 715 C C . ALA A 1 93 ? -12.349 10.283 -4.826 1 81.18 93 ALA A C 1
ATOM 717 O O . ALA A 1 93 ? -11.856 9.627 -5.747 1 81.18 93 ALA A O 1
ATOM 718 N N . GLU A 1 94 ? -12.397 11.595 -4.865 1 84.82 94 GLU A N 1
ATOM 719 C CA . GLU A 1 94 ? -11.962 12.391 -6.009 1 84.82 94 GLU A CA 1
ATOM 720 C C . GLU A 1 94 ? -10.463 12.238 -6.25 1 84.82 94 GLU A C 1
ATOM 722 O O . GLU A 1 94 ? -10.019 12.151 -7.396 1 84.82 94 GLU A O 1
ATOM 727 N N . LYS A 1 95 ? -9.8 12.24 -5.116 1 87.59 95 LYS A N 1
ATOM 728 C CA . LYS A 1 95 ? -8.343 12.217 -5.217 1 87.59 95 LYS A CA 1
ATOM 729 C C . LYS A 1 95 ? -7.812 10.787 -5.175 1 87.59 95 LYS A C 1
ATOM 731 O O . LYS A 1 95 ? -6.618 10.557 -5.38 1 87.59 95 LYS A O 1
ATOM 736 N N . GLN A 1 96 ? -8.684 9.792 -4.834 1 81.27 96 GLN A N 1
ATOM 737 C CA . GLN A 1 96 ? -8.341 8.376 -4.754 1 81.27 96 GLN A CA 1
ATOM 738 C C . GLN A 1 96 ? -7.265 8.13 -3.701 1 81.27 96 GLN A C 1
ATOM 740 O O . GLN A 1 96 ? -6.254 7.48 -3.979 1 81.27 96 GLN A O 1
ATOM 745 N N . ILE A 1 97 ? -7.544 8.806 -2.573 1 85.22 97 ILE A N 1
ATOM 746 C CA . ILE A 1 97 ? -6.622 8.604 -1.46 1 85.22 97 ILE A CA 1
ATOM 747 C C . ILE A 1 97 ? -7.379 8.043 -0.258 1 85.22 97 ILE A C 1
ATOM 749 O O . ILE A 1 97 ? -8.587 8.252 -0.125 1 85.22 97 ILE A O 1
ATOM 753 N N . ARG A 1 98 ? -6.677 7.398 0.631 1 84.35 98 ARG A N 1
ATOM 754 C CA . ARG A 1 98 ? -7.309 6.7 1.746 1 84.35 98 ARG A CA 1
ATOM 755 C C . ARG A 1 98 ? -7.014 7.4 3.068 1 84.35 98 ARG A C 1
ATOM 757 O O . ARG A 1 98 ? -7.55 7.019 4.111 1 84.35 98 ARG A O 1
ATOM 764 N N . ARG A 1 99 ? -6.126 8.311 3.001 1 91.33 99 ARG A N 1
ATOM 765 C CA . ARG A 1 99 ? -5.754 9.07 4.191 1 91.33 99 ARG A CA 1
ATOM 766 C C . ARG A 1 99 ? -5.648 10.559 3.879 1 91.33 99 ARG A C 1
ATOM 768 O O . ARG A 1 99 ? -5.151 10.943 2.819 1 91.33 99 ARG A O 1
ATOM 775 N N . LEU A 1 100 ? -6.18 11.317 4.781 1 94.21 100 LEU A N 1
ATOM 776 C CA . LEU A 1 100 ? -6.135 12.771 4.681 1 94.21 100 LEU A CA 1
ATOM 777 C C . LEU A 1 100 ? -5.44 13.378 5.895 1 94.21 100 LEU A C 1
ATOM 779 O O . LEU A 1 100 ? -5.923 13.248 7.022 1 94.21 100 LEU A O 1
ATOM 783 N N . PRO A 1 101 ? -4.293 14.024 5.701 1 96.53 101 PRO A N 1
ATOM 784 C CA . PRO A 1 101 ? -3.771 14.829 6.809 1 96.53 101 PRO A CA 1
ATOM 785 C C . PRO A 1 101 ? -4.71 15.966 7.205 1 96.53 101 PRO A C 1
ATOM 787 O O . PRO A 1 101 ? -5.334 16.586 6.34 1 96.53 101 PRO A O 1
ATOM 790 N N . VAL A 1 102 ? -4.837 16.147 8.448 1 97.36 102 VAL A N 1
ATOM 791 C CA . VAL A 1 102 ? -5.61 17.257 8.996 1 97.36 102 VAL A CA 1
ATOM 792 C C . VAL A 1 102 ? -4.666 18.366 9.457 1 97.36 102 VAL A C 1
ATOM 794 O O . VAL A 1 102 ? -3.785 18.134 10.289 1 97.36 102 VAL A O 1
ATOM 797 N N . VAL A 1 103 ? -4.845 19.513 8.878 1 97.42 103 VAL A N 1
ATOM 798 C CA . VAL A 1 103 ? -3.916 20.613 9.11 1 97.42 103 VAL A CA 1
ATOM 799 C C . VAL A 1 103 ? -4.671 21.823 9.655 1 97.42 103 VAL A C 1
ATOM 801 O O . VAL A 1 103 ? -5.77 22.137 9.19 1 97.42 103 VAL A O 1
ATOM 804 N N . ASP A 1 104 ? -4.155 22.35 10.715 1 95.95 104 ASP A N 1
ATOM 805 C CA . ASP A 1 104 ? -4.656 23.585 11.309 1 95.95 104 ASP A CA 1
ATOM 806 C C . ASP A 1 104 ? -3.58 24.669 11.312 1 95.95 104 ASP A C 1
ATOM 808 O O . ASP A 1 104 ? -2.561 24.537 11.994 1 95.95 104 ASP A O 1
ATOM 812 N N . ASN A 1 105 ? -3.76 25.7 10.564 1 92.05 105 ASN A N 1
ATOM 813 C CA . ASN A 1 105 ? -2.802 26.794 10.443 1 92.05 105 ASN A CA 1
ATOM 814 C C . ASN A 1 105 ? -1.421 26.287 10.035 1 92.05 105 ASN A C 1
ATOM 816 O O . ASN A 1 105 ? -0.416 26.648 10.649 1 92.05 105 ASN A O 1
ATOM 820 N N . GLY A 1 106 ? -1.399 25.266 9.114 1 90.23 106 GLY A N 1
ATOM 821 C CA . GLY A 1 106 ? -0.166 24.743 8.548 1 90.23 106 GLY A CA 1
ATOM 822 C C . GLY A 1 106 ? 0.44 23.622 9.372 1 90.23 106 GLY A C 1
ATOM 823 O O . GLY A 1 106 ? 1.373 22.951 8.925 1 90.23 106 GLY A O 1
ATOM 824 N N . HIS A 1 107 ? -0.186 23.452 10.51 1 94.9 107 HIS A N 1
ATOM 825 C CA . HIS A 1 107 ? 0.353 22.43 11.399 1 94.9 107 HIS A CA 1
ATOM 826 C C . HIS A 1 107 ? -0.441 21.132 11.292 1 94.9 107 HIS A C 1
ATOM 828 O O . HIS A 1 107 ? -1.673 21.156 11.239 1 94.9 107 HIS A O 1
ATOM 834 N N . LEU A 1 108 ? 0.313 20.075 11.184 1 96.52 108 LEU A N 1
ATOM 835 C CA . LEU A 1 108 ? -0.315 18.758 11.189 1 96.52 108 LEU A CA 1
ATOM 836 C C . LEU A 1 108 ? -0.924 18.451 12.553 1 96.52 108 LEU A C 1
ATOM 838 O O . LEU A 1 108 ? -0.212 18.407 13.559 1 96.52 108 LEU A O 1
ATOM 842 N N . VAL A 1 109 ? -2.257 18.229 12.579 1 96.26 109 VAL A N 1
ATOM 843 C CA . VAL A 1 109 ? -2.888 18.027 13.879 1 96.26 109 VAL A CA 1
ATOM 844 C C . VAL A 1 109 ? -3.523 16.64 13.936 1 96.26 109 VAL A C 1
ATOM 846 O O . VAL A 1 109 ? -3.956 16.192 15 1 96.26 109 VAL A O 1
ATOM 849 N N . GLY A 1 110 ? -3.637 15.948 12.8 1 96.14 110 GLY A N 1
ATOM 850 C CA . GLY A 1 110 ? -4.214 14.614 12.784 1 96.14 110 GLY A CA 1
ATOM 851 C C . GLY A 1 110 ? -4.221 13.984 11.404 1 96.14 110 GLY A C 1
ATOM 852 O O . GLY A 1 110 ? -3.715 14.571 10.445 1 96.14 110 GLY A O 1
ATOM 853 N N . ILE A 1 111 ? -4.647 12.814 11.322 1 95.73 111 ILE A N 1
ATOM 854 C CA . ILE A 1 111 ? -4.885 12.089 10.078 1 95.73 111 ILE A CA 1
ATOM 855 C C . ILE A 1 111 ? -6.228 11.365 10.152 1 95.73 111 ILE A C 1
ATOM 857 O O . ILE A 1 111 ? -6.573 10.788 11.185 1 95.73 111 ILE A O 1
ATOM 861 N N . VAL A 1 112 ? -6.964 11.446 9.127 1 93.73 112 VAL A N 1
ATOM 862 C CA . VAL A 1 112 ? -8.2 10.674 9.059 1 93.73 112 VAL A CA 1
ATOM 863 C C . VAL A 1 112 ? -8.126 9.68 7.902 1 93.73 112 VAL A C 1
ATOM 865 O O . VAL A 1 112 ? -7.731 10.039 6.791 1 93.73 112 VAL A O 1
ATOM 868 N N . ALA A 1 113 ? -8.382 8.511 8.265 1 89.02 113 ALA A N 1
ATOM 869 C CA . ALA A 1 113 ? -8.363 7.451 7.26 1 89.02 113 ALA A CA 1
ATOM 870 C C . ALA A 1 113 ? -9.777 7.101 6.805 1 89.02 113 ALA A C 1
ATOM 872 O O . ALA A 1 113 ? -10.753 7.426 7.486 1 89.02 113 ALA A O 1
ATOM 873 N N . LEU A 1 114 ? -9.809 6.505 5.66 1 84.41 114 LEU A N 1
ATOM 874 C CA . LEU A 1 114 ? -11.096 6.085 5.115 1 84.41 114 LEU A CA 1
ATOM 875 C C . LEU A 1 114 ? -11.833 5.181 6.097 1 84.41 114 LEU A C 1
ATOM 877 O O . LEU A 1 114 ? -13.052 5.289 6.252 1 84.41 114 LEU A O 1
ATOM 881 N N . GLY A 1 115 ? -11.14 4.334 6.777 1 79.69 115 GLY A N 1
ATOM 882 C CA . GLY A 1 115 ? -11.754 3.465 7.768 1 79.69 115 GLY A CA 1
ATOM 883 C C . GLY A 1 115 ? -12.378 4.224 8.923 1 79.69 115 GLY A C 1
ATOM 884 O O . GLY A 1 115 ? -13.371 3.779 9.501 1 79.69 115 GLY A O 1
ATOM 885 N N . ASP A 1 116 ? -11.778 5.263 9.326 1 81.69 116 ASP A N 1
ATOM 886 C CA . ASP A 1 116 ? -12.31 6.101 10.396 1 81.69 116 ASP A CA 1
ATOM 887 C C . ASP A 1 116 ? -13.645 6.723 9.995 1 81.69 116 ASP A C 1
ATOM 889 O O . ASP A 1 116 ? -14.501 6.971 10.846 1 81.69 116 ASP A O 1
ATOM 893 N N . LEU A 1 117 ? -13.773 7.013 8.645 1 80.21 117 LEU A N 1
ATOM 894 C CA . LEU A 1 117 ? -14.973 7.661 8.128 1 80.21 117 LEU A CA 1
ATOM 895 C C . LEU A 1 117 ? -16.09 6.644 7.915 1 80.21 117 LEU A C 1
ATOM 897 O O . LEU A 1 117 ? -17.259 6.935 8.18 1 80.21 117 LEU A O 1
ATOM 901 N N . ALA A 1 118 ? -15.749 5.505 7.371 1 70.26 118 ALA A N 1
ATOM 902 C CA . ALA A 1 118 ? -16.717 4.451 7.082 1 70.26 118 ALA A CA 1
ATOM 903 C C . ALA A 1 118 ? -17.448 4.015 8.349 1 70.26 118 ALA A C 1
ATOM 905 O O . ALA A 1 118 ? -18.658 3.778 8.325 1 70.26 118 ALA A O 1
ATOM 906 N N . VAL A 1 119 ? -16.755 3.898 9.32 1 64.99 119 VAL A N 1
ATOM 907 C CA . VAL A 1 119 ? -17.351 3.456 10.576 1 64.99 119 VAL A CA 1
ATOM 908 C C . VAL A 1 119 ? -18.337 4.508 11.079 1 64.99 119 VAL A C 1
ATOM 910 O O . VAL A 1 119 ? -19.359 4.172 11.682 1 64.99 119 VAL A O 1
ATOM 913 N N . ASN A 1 120 ? -17.981 5.622 10.635 1 61.45 120 ASN A N 1
ATOM 914 C CA . ASN A 1 120 ? -18.823 6.688 11.168 1 61.45 120 ASN A CA 1
ATOM 915 C C . ASN A 1 120 ? -19.918 7.084 10.181 1 61.45 120 ASN A C 1
ATOM 917 O O . ASN A 1 120 ? -20.95 7.628 10.578 1 61.45 120 ASN A O 1
ATOM 921 N N . GLN A 1 121 ? -19.569 6.914 8.772 1 56.12 121 GLN A N 1
ATOM 922 C CA . GLN A 1 121 ? -20.604 7.215 7.788 1 56.12 121 GLN A CA 1
ATOM 923 C C . GLN A 1 121 ? -21.508 6.007 7.554 1 56.12 121 GLN A C 1
ATOM 925 O O . GLN A 1 121 ? -22.569 6.13 6.939 1 56.12 121 GLN A O 1
ATOM 930 N N . MET A 1 122 ? -20.961 4.788 7.473 1 51.11 122 MET A N 1
ATOM 931 C CA . MET A 1 122 ? -21.769 3.611 7.166 1 51.11 122 MET A CA 1
ATOM 932 C C . MET A 1 122 ? -23.107 3.664 7.895 1 51.11 122 MET A C 1
ATOM 934 O O . MET A 1 122 ? -23.936 2.764 7.746 1 51.11 122 MET A O 1
ATOM 938 N N . SER A 1 123 ? -23.337 4.589 8.481 1 42.19 123 SER A N 1
ATOM 939 C CA . SER A 1 123 ? -24.79 4.483 8.399 1 42.19 123 SER A CA 1
ATOM 940 C C . SER A 1 123 ? -25.272 4.594 6.956 1 42.19 123 SER A C 1
ATOM 942 O O . SER A 1 123 ? -26.401 4.211 6.642 1 42.19 123 SER A O 1
ATOM 944 N N . ASP A 1 124 ? -24.375 5.212 5.915 1 38.1 124 ASP A N 1
ATOM 945 C CA . ASP A 1 124 ? -24.897 5.372 4.561 1 38.1 124 ASP A CA 1
ATOM 946 C C . ASP A 1 124 ? -24.094 4.543 3.561 1 38.1 124 ASP A C 1
ATOM 948 O O . ASP A 1 124 ? -22.887 4.358 3.728 1 38.1 124 ASP A O 1
ATOM 952 N N . GLU A 1 125 ? -24.626 3.676 2.609 1 42.12 125 GLU A N 1
ATOM 953 C CA . GLU A 1 125 ? -24.283 2.825 1.475 1 42.12 125 GLU A CA 1
ATOM 954 C C . GLU A 1 125 ? -23.054 3.354 0.74 1 42.12 125 GLU A C 1
ATOM 956 O O . GLU A 1 125 ? -22.294 2.58 0.154 1 42.12 125 GLU A O 1
ATOM 961 N N . ARG A 1 126 ? -22.689 4.587 0.766 1 43.33 126 ARG A N 1
ATOM 962 C CA . ARG A 1 126 ? -21.734 5.269 -0.102 1 43.33 126 ARG A CA 1
ATOM 963 C C . ARG A 1 126 ? -20.3 4.986 0.333 1 43.33 126 ARG A C 1
ATOM 965 O O . ARG A 1 126 ? -19.379 5.025 -0.486 1 43.33 126 ARG A O 1
ATOM 972 N N . ALA A 1 127 ? -20.088 4.772 1.488 1 47.81 127 ALA A N 1
ATOM 973 C CA . ALA A 1 127 ? -18.717 4.56 1.948 1 47.81 127 ALA A CA 1
ATOM 974 C C . ALA A 1 127 ? -18.147 3.259 1.39 1 47.81 127 ALA A C 1
ATOM 976 O O . ALA A 1 127 ? -16.971 3.197 1.024 1 47.81 127 ALA A O 1
ATOM 977 N N . GLY A 1 128 ? -18.909 2.236 1.257 1 47.7 128 GLY A N 1
ATOM 978 C CA . GLY A 1 128 ? -18.462 0.977 0.682 1 47.7 128 GLY A CA 1
ATOM 979 C C . GLY A 1 128 ? -17.942 1.119 -0.736 1 47.7 128 GLY A C 1
ATOM 980 O O . GLY A 1 128 ? -16.919 0.529 -1.09 1 47.7 128 GLY A O 1
ATOM 981 N N . HIS A 1 129 ? -18.634 1.925 -1.465 1 48.2 129 HIS A N 1
ATOM 982 C CA . HIS A 1 129 ? -18.258 2.153 -2.856 1 48.2 129 HIS A CA 1
ATOM 983 C C . HIS A 1 129 ? -16.925 2.886 -2.953 1 48.2 129 HIS A C 1
ATOM 985 O O . HIS A 1 129 ? -16.079 2.538 -3.779 1 48.2 129 HIS A O 1
ATOM 991 N N . ALA A 1 130 ? -16.819 3.924 -2.222 1 49.79 130 ALA A N 1
ATOM 992 C CA . ALA A 1 130 ? -15.571 4.679 -2.292 1 49.79 130 ALA A CA 1
ATOM 993 C C . ALA A 1 130 ? -14.374 3.793 -1.961 1 49.79 130 ALA A C 1
ATOM 995 O O . ALA A 1 130 ? -13.334 3.872 -2.619 1 49.79 130 ALA A O 1
ATOM 996 N N . LEU A 1 131 ? -14.606 2.991 -1.03 1 53.18 131 LEU A N 1
ATOM 997 C CA . LEU A 1 131 ? -13.537 2.082 -0.628 1 53.18 131 LEU A CA 1
ATOM 998 C C . LEU A 1 131 ? -13.155 1.151 -1.774 1 53.18 131 LEU A C 1
ATOM 1000 O O . LEU A 1 131 ? -11.976 0.847 -1.966 1 53.18 131 LEU A O 1
ATOM 1004 N N . SER A 1 132 ? -14.163 0.759 -2.504 1 49.55 132 SER A N 1
ATOM 1005 C CA . SER A 1 132 ? -13.926 -0.103 -3.658 1 49.55 132 SER A CA 1
ATOM 1006 C C . SER A 1 132 ? -13.171 0.639 -4.756 1 49.55 132 SER A C 1
ATOM 1008 O O . SER A 1 132 ? -12.304 0.064 -5.418 1 49.55 132 SER A O 1
ATOM 1010 N N . GLU A 1 133 ? -13.551 1.822 -5.066 1 48.25 133 GLU A N 1
ATOM 1011 C CA . GLU A 1 133 ? -12.971 2.601 -6.156 1 48.25 133 GLU A CA 1
ATOM 1012 C C . GLU A 1 133 ? -11.509 2.938 -5.876 1 48.25 133 GLU A C 1
ATOM 1014 O O . GLU A 1 133 ? -10.7 3.031 -6.801 1 48.25 133 GLU A O 1
ATOM 1019 N N . ILE A 1 134 ? -11.331 3.337 -4.744 1 45.23 134 ILE A N 1
ATOM 1020 C CA . ILE A 1 134 ? -9.962 3.716 -4.41 1 45.23 134 ILE A CA 1
ATOM 1021 C C . ILE A 1 134 ? -9.041 2.507 -4.559 1 45.23 134 ILE A C 1
ATOM 1023 O O . ILE A 1 134 ? -7.884 2.647 -4.961 1 45.23 134 ILE A O 1
ATOM 1027 N N . SER A 1 135 ? -9.523 1.38 -4.293 1 42.68 135 SER A N 1
ATOM 1028 C CA . SER A 1 135 ? -8.688 0.187 -4.385 1 42.68 135 SER A CA 1
ATOM 1029 C C . SER A 1 135 ? -8.485 -0.235 -5.836 1 42.68 135 SER A C 1
ATOM 1031 O O . SER A 1 135 ? -7.678 -1.123 -6.123 1 42.68 135 SER A O 1
ATOM 1033 N N . GLU A 1 136 ? -9.317 0.198 -6.826 1 42.36 136 GLU A N 1
ATOM 1034 C CA . GLU A 1 136 ? -9.19 -0.255 -8.208 1 42.36 136 GLU A CA 1
ATOM 1035 C C . GLU A 1 136 ? -7.97 0.365 -8.882 1 42.36 136 GLU A C 1
ATOM 1037 O O . GLU A 1 136 ? -7.776 1.582 -8.829 1 42.36 136 GLU A O 1
ATOM 1042 N N . PRO A 1 137 ? -6.944 -0.38 -9.205 1 38.9 137 PRO A N 1
ATOM 1043 C CA . PRO A 1 137 ? -5.98 0.231 -10.123 1 38.9 137 PRO A CA 1
ATOM 1044 C C . PRO A 1 137 ? -6.648 0.881 -11.332 1 38.9 137 PRO A C 1
ATOM 1046 O O . PRO A 1 137 ? -7.732 0.459 -11.744 1 38.9 137 PRO A O 1
ATOM 1049 N N . ALA A 1 138 ? -6.304 2.206 -11.654 1 35.22 138 ALA A N 1
ATOM 1050 C CA . ALA A 1 138 ? -6.802 2.848 -12.867 1 35.22 138 ALA A CA 1
ATOM 1051 C C . ALA A 1 138 ? -6.86 1.859 -14.028 1 35.22 138 ALA A C 1
ATOM 1053 O O . ALA A 1 138 ? -5.888 1.149 -14.296 1 35.22 138 ALA A O 1
ATOM 1054 N N . HIS A 1 139 ? -7.985 1.258 -14.427 1 31.59 139 HIS A N 1
ATOM 1055 C CA . HIS A 1 139 ? -8.13 0.468 -15.644 1 31.59 139 HIS A CA 1
ATOM 1056 C C . HIS A 1 139 ? -7.402 1.119 -16.814 1 31.59 139 HIS A C 1
ATOM 1058 O O . HIS A 1 139 ? -7.525 2.326 -17.033 1 31.59 139 HIS A O 1
ATOM 1064 N N . PRO A 1 140 ? -6.438 0.439 -17.434 1 27.63 140 PRO A N 1
ATOM 1065 C CA . PRO A 1 140 ? -6.061 0.987 -18.739 1 27.63 140 PRO A CA 1
ATOM 1066 C C . PRO A 1 140 ? -7.266 1.249 -19.64 1 27.63 140 PRO A C 1
ATOM 1068 O O . PRO A 1 140 ? -8.157 0.403 -19.745 1 27.63 140 PRO A O 1
ATOM 1071 N N . THR A 1 141 ? -7.926 2.471 -19.534 1 25.37 141 THR A N 1
ATOM 1072 C CA . THR A 1 141 ? -8.87 2.742 -20.612 1 25.37 141 THR A CA 1
ATOM 1073 C C . THR A 1 141 ? -8.359 2.176 -21.934 1 25.37 141 THR A C 1
ATOM 1075 O O . THR A 1 141 ? -7.22 2.437 -22.328 1 25.37 141 THR A O 1
ATOM 1078 N N . HIS A 1 142 ? -9.056 1.208 -22.529 1 22.37 142 HIS A N 1
ATOM 1079 C CA . HIS A 1 142 ? -8.91 0.951 -23.958 1 22.37 142 HIS A CA 1
ATOM 1080 C C . HIS A 1 142 ? -8.98 2.246 -24.761 1 22.37 142 HIS A C 1
ATOM 1082 O O . HIS A 1 142 ? -9.818 3.108 -24.484 1 22.37 142 HIS A O 1
ATOM 1088 N N . MET B 1 1 ? -24.246 -19.152 -10.411 1 74.45 1 MET B N 1
ATOM 1089 C CA . MET B 1 1 ? -23.656 -18.303 -9.38 1 74.45 1 MET B CA 1
ATOM 1090 C C . MET B 1 1 ? -22.298 -17.77 -9.826 1 74.45 1 MET B C 1
ATOM 1092 O O . MET B 1 1 ? -21.533 -18.479 -10.482 1 74.45 1 MET B O 1
ATOM 1096 N N . GLN B 1 2 ? -22.067 -16.555 -9.766 1 89.73 2 GLN B N 1
ATOM 1097 C CA . GLN B 1 2 ? -20.822 -15.968 -10.251 1 89.73 2 GLN B CA 1
ATOM 1098 C C . GLN B 1 2 ? -19.628 -16.46 -9.438 1 89.73 2 GLN B C 1
ATOM 1100 O O . GLN B 1 2 ? -19.738 -16.666 -8.227 1 89.73 2 GLN B O 1
ATOM 1105 N N . THR B 1 3 ? -18.642 -16.885 -10.126 1 95.14 3 THR B N 1
ATOM 1106 C CA . THR B 1 3 ? -17.434 -17.399 -9.491 1 95.14 3 THR B CA 1
ATOM 1107 C C . THR B 1 3 ? -16.258 -16.455 -9.723 1 95.14 3 THR B C 1
ATOM 1109 O O . THR B 1 3 ? -16.372 -15.485 -10.474 1 95.14 3 THR B O 1
ATOM 1112 N N . VAL B 1 4 ? -15.189 -16.749 -9.062 1 95.57 4 VAL B N 1
ATOM 1113 C CA . VAL B 1 4 ? -13.951 -15.986 -9.182 1 95.57 4 VAL B CA 1
ATOM 1114 C C . VAL B 1 4 ? -13.489 -15.974 -10.637 1 95.57 4 VAL B C 1
ATOM 1116 O O . VAL B 1 4 ? -13.007 -14.953 -11.134 1 95.57 4 VAL B O 1
ATOM 1119 N N . ARG B 1 5 ? -13.703 -16.986 -11.289 1 95.52 5 ARG B N 1
ATOM 1120 C CA . ARG B 1 5 ? -13.309 -17.108 -12.688 1 95.52 5 ARG B CA 1
ATOM 1121 C C . ARG B 1 5 ? -13.965 -16.025 -13.538 1 95.52 5 ARG B C 1
ATOM 1123 O O . ARG B 1 5 ? -13.366 -15.532 -14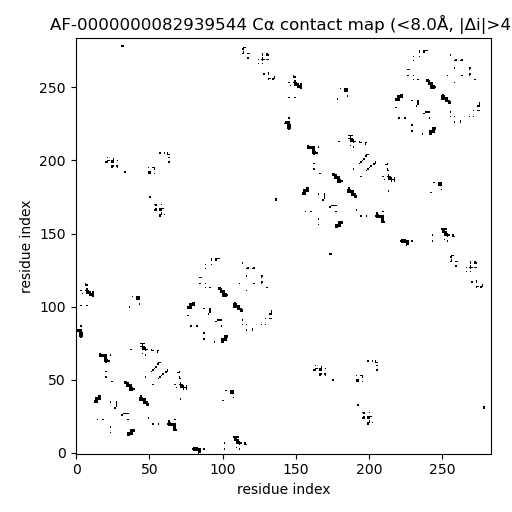.496 1 95.52 5 ARG B O 1
ATOM 1130 N N . ASP B 1 6 ? -15.136 -15.626 -13.21 1 94.57 6 ASP B N 1
ATOM 1131 C CA . ASP B 1 6 ? -15.944 -14.699 -13.996 1 94.57 6 ASP B CA 1
ATOM 1132 C C . ASP B 1 6 ? -15.441 -13.266 -13.843 1 94.57 6 ASP B C 1
ATOM 1134 O O . ASP B 1 6 ? -15.76 -12.4 -14.66 1 94.57 6 ASP B O 1
ATOM 1138 N N . VAL B 1 7 ? -14.619 -13.01 -12.801 1 92.96 7 VAL B N 1
ATOM 1139 C CA . VAL B 1 7 ? -14.338 -11.608 -12.508 1 92.96 7 VAL B CA 1
ATOM 1140 C C . VAL B 1 7 ? -12.83 -11.395 -12.4 1 92.96 7 VAL B C 1
ATOM 1142 O O . VAL B 1 7 ? -12.358 -10.256 -12.377 1 92.96 7 VAL B O 1
ATOM 1145 N N . MET B 1 8 ? -12.08 -12.454 -12.337 1 93.9 8 MET B N 1
ATOM 1146 C CA . MET B 1 8 ? -10.647 -12.335 -12.087 1 93.9 8 MET B CA 1
ATOM 1147 C C . MET B 1 8 ? -9.927 -11.77 -13.307 1 93.9 8 MET B C 1
ATOM 1149 O O . MET B 1 8 ? -10.403 -11.91 -14.435 1 93.9 8 MET B O 1
ATOM 1153 N N . THR B 1 9 ? -8.875 -11.033 -13.054 1 93.21 9 THR B N 1
ATOM 1154 C CA . THR B 1 9 ? -7.942 -10.685 -14.12 1 93.21 9 THR B CA 1
ATOM 1155 C C . THR B 1 9 ? -7.085 -11.888 -14.504 1 93.21 9 THR B C 1
ATOM 1157 O O . THR B 1 9 ? -6.585 -12.603 -13.633 1 93.21 9 THR B O 1
ATOM 1160 N N . THR B 1 10 ? -7.01 -12.013 -15.807 1 91.9 10 THR B N 1
ATOM 1161 C CA . THR B 1 10 ? -6.17 -13.09 -16.321 1 91.9 10 THR B CA 1
ATOM 1162 C C . THR B 1 10 ? -4.869 -12.534 -16.894 1 91.9 10 THR B C 1
ATOM 1164 O O . THR B 1 10 ? -4.637 -11.324 -16.86 1 91.9 10 THR B O 1
ATOM 1167 N N . ASN B 1 11 ? -3.797 -13.364 -17.259 1 87.1 11 ASN B N 1
ATOM 1168 C CA . ASN B 1 11 ? -2.49 -12.955 -17.762 1 87.1 11 ASN B CA 1
ATOM 1169 C C . ASN B 1 11 ? -1.72 -12.141 -16.725 1 87.1 11 ASN B C 1
ATOM 1171 O O . ASN B 1 11 ? -1.242 -11.045 -17.021 1 87.1 11 ASN B O 1
ATOM 1175 N N . VAL B 1 12 ? -1.686 -12.686 -15.649 1 91.48 12 VAL B N 1
ATOM 1176 C CA . VAL B 1 12 ? -1.064 -12.035 -14.5 1 91.48 12 VAL B CA 1
ATOM 1177 C C . VAL B 1 12 ? 0.453 -12.028 -14.669 1 91.48 12 VAL B C 1
ATOM 1179 O O . VAL B 1 12 ? 1.056 -13.061 -14.968 1 91.48 12 VAL B O 1
ATOM 1182 N N . GLU B 1 13 ? 0.99 -10.884 -14.555 1 94.24 13 GLU B N 1
ATOM 1183 C CA . GLU B 1 13 ? 2.445 -10.774 -14.512 1 94.24 13 GLU B CA 1
ATOM 1184 C C . GLU B 1 13 ? 2.994 -11.24 -13.166 1 94.24 13 GLU B C 1
ATOM 1186 O O . GLU B 1 13 ? 2.368 -11.025 -12.126 1 94.24 13 GLU B O 1
ATOM 1191 N N . TYR B 1 14 ? 4.049 -11.974 -13.209 1 96.91 14 TYR B N 1
ATOM 1192 C CA . TYR B 1 14 ? 4.701 -12.444 -11.991 1 96.91 14 TYR B CA 1
ATOM 1193 C C . TYR B 1 14 ? 6.216 -12.326 -12.104 1 96.91 14 TYR B C 1
ATOM 1195 O O . TYR B 1 14 ? 6.751 -12.145 -13.2 1 96.91 14 TYR B O 1
ATOM 1203 N N . CYS B 1 15 ? 6.951 -12.363 -11.093 1 97.88 15 CYS B N 1
ATOM 1204 C CA . CYS B 1 15 ? 8.403 -12.486 -11.035 1 97.88 15 CYS B CA 1
ATOM 1205 C C . CYS B 1 15 ? 8.816 -13.902 -10.653 1 97.88 15 CYS B C 1
ATOM 1207 O O . CYS B 1 15 ? 7.971 -14.725 -10.298 1 97.88 15 CYS B O 1
ATOM 1209 N N . THR B 1 16 ? 10.057 -14.188 -10.814 1 98.06 16 THR B N 1
ATOM 1210 C CA . THR B 1 16 ? 10.586 -15.502 -10.466 1 98.06 16 THR B CA 1
ATOM 1211 C C . THR B 1 16 ? 11.532 -15.405 -9.273 1 98.06 16 THR B C 1
ATOM 1213 O O . THR B 1 16 ? 11.948 -14.309 -8.891 1 98.06 16 THR B O 1
ATOM 1216 N N . PRO B 1 17 ? 11.866 -16.528 -8.667 1 97.51 17 PRO B N 1
ATOM 1217 C CA . PRO B 1 17 ? 12.787 -16.499 -7.528 1 97.51 17 PRO B CA 1
ATOM 1218 C C . PRO B 1 17 ? 14.17 -15.968 -7.901 1 97.51 17 PRO B C 1
ATOM 1220 O O . PRO B 1 17 ? 14.978 -15.666 -7.02 1 97.51 17 PRO B O 1
ATOM 1223 N N . LEU B 1 18 ? 14.506 -15.813 -9.17 1 97.95 18 LEU B N 1
ATOM 1224 C CA . LEU B 1 18 ? 15.803 -15.33 -9.629 1 97.95 18 LEU B CA 1
ATOM 1225 C C . LEU B 1 18 ? 15.82 -13.807 -9.705 1 97.95 18 LEU B C 1
ATOM 1227 O O . LEU B 1 18 ? 16.885 -13.199 -9.832 1 97.95 18 LEU B O 1
ATOM 1231 N N . ASP B 1 19 ? 14.69 -13.261 -9.656 1 98.17 19 ASP B N 1
ATOM 1232 C CA . ASP B 1 19 ? 14.603 -11.804 -9.689 1 98.17 19 ASP B CA 1
ATOM 1233 C C . ASP B 1 19 ? 15.044 -11.197 -8.359 1 98.17 19 ASP B C 1
ATOM 1235 O O . ASP B 1 19 ? 15.175 -11.907 -7.359 1 98.17 19 ASP B O 1
ATOM 1239 N N . ASN B 1 20 ? 15.324 -9.918 -8.356 1 98.55 20 ASN B N 1
ATOM 1240 C CA . ASN B 1 20 ? 15.677 -9.192 -7.14 1 98.55 20 ASN B CA 1
ATOM 1241 C C . ASN B 1 20 ? 14.67 -8.087 -6.835 1 98.55 20 ASN B C 1
ATOM 1243 O O . ASN B 1 20 ? 13.703 -7.9 -7.575 1 98.55 20 ASN B O 1
ATOM 1247 N N . VAL B 1 21 ? 14.851 -7.429 -5.797 1 98.69 21 VAL B N 1
ATOM 1248 C CA . VAL B 1 21 ? 13.93 -6.43 -5.265 1 98.69 21 VAL B CA 1
ATOM 1249 C C . VAL B 1 21 ? 13.736 -5.311 -6.285 1 98.69 21 VAL B C 1
ATOM 1251 O O . VAL B 1 21 ? 12.614 -4.848 -6.503 1 98.69 21 VAL B O 1
ATOM 1254 N N . TYR B 1 22 ? 14.781 -4.902 -6.972 1 98.86 22 TYR B N 1
ATOM 1255 C CA . TYR B 1 22 ? 14.705 -3.852 -7.981 1 98.86 22 TYR B CA 1
ATOM 1256 C C . TYR B 1 22 ? 13.793 -4.264 -9.13 1 98.86 22 TYR B C 1
ATOM 1258 O O . TYR B 1 22 ? 12.945 -3.483 -9.569 1 98.86 22 TYR B O 1
ATOM 1266 N N . GLU B 1 23 ? 13.909 -5.45 -9.559 1 98.61 23 GLU B N 1
ATOM 1267 C CA . GLU B 1 23 ? 13.121 -5.938 -10.687 1 98.61 23 GLU B CA 1
ATOM 1268 C C . GLU B 1 23 ? 11.636 -5.996 -10.338 1 98.61 23 GLU B C 1
ATOM 1270 O O . GLU B 1 23 ? 10.786 -5.658 -11.164 1 98.61 23 GLU B O 1
ATOM 1275 N N . VAL B 1 24 ? 11.361 -6.43 -9.113 1 98.68 24 VAL B N 1
ATOM 1276 C CA . VAL B 1 24 ? 9.976 -6.466 -8.654 1 98.68 24 VAL B CA 1
ATOM 1277 C C . VAL B 1 24 ? 9.41 -5.049 -8.609 1 98.68 24 VAL B C 1
ATOM 1279 O O . VAL B 1 24 ? 8.298 -4.803 -9.084 1 98.68 24 VAL B O 1
ATOM 1282 N N . ALA B 1 25 ? 10.173 -4.126 -8.079 1 98.79 25 ALA B N 1
ATOM 1283 C CA . ALA B 1 25 ? 9.729 -2.74 -7.954 1 98.79 25 ALA B CA 1
ATOM 1284 C C . ALA B 1 25 ? 9.485 -2.116 -9.325 1 98.79 25 ALA B C 1
ATOM 1286 O O . ALA B 1 25 ? 8.512 -1.383 -9.515 1 98.79 25 ALA B O 1
ATOM 1287 N N . VAL B 1 26 ? 10.33 -2.409 -10.269 1 98.8 26 VAL B N 1
ATOM 1288 C CA . VAL B 1 26 ? 10.174 -1.891 -11.624 1 98.8 26 VAL B CA 1
ATOM 1289 C C . VAL B 1 26 ? 8.885 -2.43 -12.239 1 98.8 26 VAL B C 1
ATOM 1291 O O . VAL B 1 26 ? 8.129 -1.684 -12.865 1 98.8 26 VAL B O 1
ATOM 1294 N N . LYS B 1 27 ? 8.651 -3.649 -12.056 1 98.27 27 LYS B N 1
ATOM 1295 C CA . LYS B 1 27 ? 7.433 -4.254 -12.585 1 98.27 27 LYS B CA 1
ATOM 1296 C C . LYS B 1 27 ? 6.191 -3.635 -11.949 1 98.27 27 LYS B C 1
ATOM 1298 O O . LYS B 1 27 ? 5.2 -3.376 -12.634 1 98.27 27 LYS B O 1
ATOM 1303 N N . MET B 1 28 ? 6.264 -3.429 -10.639 1 97.45 28 MET B N 1
ATOM 1304 C CA . MET B 1 28 ? 5.156 -2.766 -9.958 1 97.45 28 MET B CA 1
ATOM 1305 C C . MET B 1 28 ? 4.904 -1.382 -10.548 1 97.45 28 MET B C 1
ATOM 1307 O O . MET B 1 28 ? 3.754 -0.992 -10.758 1 97.45 28 MET B O 1
ATOM 1311 N N . LYS B 1 29 ? 5.948 -0.688 -10.779 1 97.93 29 LYS B N 1
ATOM 1312 C CA . LYS B 1 29 ? 5.851 0.653 -11.348 1 97.93 29 LYS B CA 1
ATOM 1313 C C . LYS B 1 29 ? 5.268 0.611 -12.757 1 97.93 29 LYS B C 1
ATOM 1315 O O . LYS B 1 29 ? 4.319 1.336 -13.064 1 97.93 29 LYS B O 1
ATOM 1320 N N . ASP B 1 30 ? 5.773 -0.25 -13.562 1 97.52 30 ASP B N 1
ATOM 1321 C CA . ASP B 1 30 ? 5.39 -0.324 -14.969 1 97.52 30 ASP B CA 1
ATOM 1322 C C . ASP B 1 30 ? 3.936 -0.764 -15.12 1 97.52 30 ASP B C 1
ATOM 1324 O O . ASP B 1 30 ? 3.23 -0.295 -16.015 1 97.52 30 ASP B O 1
ATOM 1328 N N . LEU B 1 31 ? 3.478 -1.642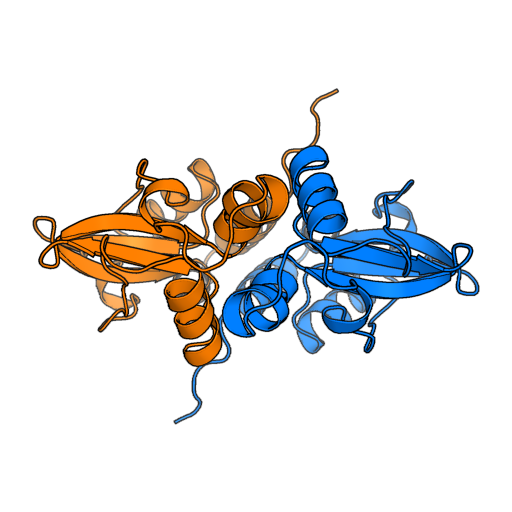 -14.271 1 94.76 31 LEU B N 1
ATOM 1329 C CA . LEU B 1 31 ? 2.139 -2.211 -14.378 1 94.76 31 LEU B CA 1
ATOM 1330 C C . LEU B 1 31 ? 1.153 -1.45 -13.497 1 94.76 31 LEU B C 1
ATOM 1332 O O . LEU B 1 31 ? -0.051 -1.713 -13.535 1 94.76 31 LEU B O 1
ATOM 1336 N N . ASN B 1 32 ? 1.698 -0.613 -12.66 1 93.77 32 ASN B N 1
ATOM 1337 C CA . ASN B 1 32 ? 0.908 0.147 -11.696 1 93.77 32 ASN B CA 1
ATOM 1338 C C . ASN B 1 32 ? 0.119 -0.773 -10.769 1 93.77 32 ASN B C 1
ATOM 1340 O O . ASN B 1 32 ? -1.094 -0.615 -10.617 1 93.77 32 ASN B O 1
ATOM 1344 N N . VAL B 1 33 ? 0.881 -1.706 -10.157 1 91.52 33 VAL B N 1
ATOM 1345 C CA . VAL B 1 33 ? 0.305 -2.625 -9.181 1 91.52 33 VAL B CA 1
ATOM 1346 C C . VAL B 1 33 ? 1.147 -2.62 -7.907 1 91.52 33 VAL B C 1
ATOM 1348 O O . VAL B 1 33 ? 2.355 -2.374 -7.954 1 91.52 33 VAL B O 1
ATOM 1351 N N . GLY B 1 34 ? 0.523 -2.928 -6.804 1 93.63 34 GLY B N 1
ATOM 1352 C CA . GLY B 1 34 ? 1.221 -2.938 -5.528 1 93.63 34 GLY B CA 1
ATOM 1353 C C . GLY B 1 34 ? 1.488 -4.336 -5.005 1 93.63 34 GLY B C 1
ATOM 1354 O O . GLY B 1 34 ? 1.864 -4.509 -3.844 1 93.63 34 GLY B O 1
ATOM 1355 N N . ALA B 1 35 ? 1.2 -5.349 -5.859 1 94.19 35 ALA B N 1
ATOM 1356 C CA . ALA B 1 35 ? 1.426 -6.747 -5.501 1 94.19 35 ALA B CA 1
ATOM 1357 C C . ALA B 1 35 ? 1.852 -7.562 -6.719 1 94.19 35 ALA B C 1
ATOM 1359 O O . ALA B 1 35 ? 1.277 -7.421 -7.8 1 94.19 35 ALA B O 1
ATOM 1360 N N . ILE B 1 36 ? 2.896 -8.352 -6.528 1 96.75 36 ILE B N 1
ATOM 1361 C CA . ILE B 1 36 ? 3.4 -9.197 -7.605 1 96.75 36 ILE B CA 1
ATOM 1362 C C . ILE B 1 36 ? 3.538 -10.635 -7.111 1 96.75 36 ILE B C 1
ATOM 1364 O O . ILE B 1 36 ? 4.167 -10.887 -6.08 1 96.75 36 ILE B O 1
ATOM 1368 N N . PRO B 1 37 ? 2.888 -11.611 -7.759 1 96.97 37 PRO B N 1
ATOM 1369 C CA . PRO B 1 37 ? 3.161 -13.016 -7.448 1 96.97 37 PRO B CA 1
ATOM 1370 C C . PRO B 1 37 ? 4.572 -13.445 -7.842 1 96.97 37 PRO B C 1
ATOM 1372 O O . PRO B 1 37 ? 5.148 -12.895 -8.785 1 96.97 37 PRO B O 1
ATOM 1375 N N . ILE B 1 38 ? 5.118 -14.357 -7.113 1 97.99 38 ILE B N 1
ATOM 1376 C CA . ILE B 1 38 ? 6.375 -15.017 -7.448 1 97.99 38 ILE B CA 1
ATOM 1377 C C . ILE B 1 38 ? 6.103 -16.458 -7.875 1 97.99 38 ILE B C 1
ATOM 1379 O O . ILE B 1 38 ? 5.519 -17.236 -7.118 1 97.99 38 ILE B O 1
ATOM 1383 N N . CYS B 1 39 ? 6.489 -16.766 -9.059 1 97.35 39 CYS B N 1
ATOM 1384 C CA . CYS B 1 39 ? 6.225 -18.099 -9.588 1 97.35 39 CYS B CA 1
ATOM 1385 C C . CYS B 1 39 ? 7.518 -18.782 -10.017 1 97.35 39 CYS B C 1
ATOM 1387 O O . CYS B 1 39 ? 8.442 -18.124 -10.498 1 97.35 39 CYS B O 1
ATOM 1389 N N . GLU B 1 40 ? 7.573 -19.97 -9.739 1 96.04 40 GLU B N 1
ATOM 1390 C CA . GLU B 1 40 ? 8.59 -20.865 -10.284 1 96.04 40 GLU B CA 1
ATOM 1391 C C . GLU B 1 40 ? 7.971 -21.897 -11.222 1 96.04 40 GLU B C 1
ATOM 1393 O O . GLU B 1 40 ? 7.116 -22.684 -10.811 1 96.04 40 GLU B O 1
ATOM 1398 N N . ASP B 1 41 ? 8.328 -21.89 -12.489 1 89.71 41 ASP B N 1
ATOM 1399 C CA . ASP B 1 41 ? 7.755 -22.78 -13.493 1 89.71 41 ASP B CA 1
ATOM 1400 C C . ASP B 1 41 ? 6.229 -22.716 -13.478 1 89.71 41 ASP B C 1
ATOM 1402 O O . ASP B 1 41 ? 5.56 -23.748 -13.392 1 89.71 41 ASP B O 1
ATOM 1406 N N . GLU B 1 42 ? 5.652 -21.516 -13.322 1 85.97 42 GLU B N 1
ATOM 1407 C CA . GLU B 1 42 ? 4.232 -21.183 -13.384 1 85.97 42 GLU B CA 1
ATOM 1408 C C . GLU B 1 42 ? 3.51 -21.606 -12.108 1 85.97 42 GLU B C 1
ATOM 1410 O O . GLU B 1 42 ? 2.285 -21.5 -12.017 1 85.97 42 GLU B O 1
ATOM 1415 N N . LYS B 1 43 ? 4.275 -22.114 -11.231 1 95.27 43 LYS B N 1
ATOM 1416 C CA . LYS B 1 43 ? 3.697 -22.439 -9.93 1 95.27 43 LYS B CA 1
ATOM 1417 C C . LYS B 1 43 ? 3.868 -21.283 -8.949 1 95.27 43 LYS B C 1
ATOM 1419 O O . LYS B 1 43 ? 4.967 -20.745 -8.8 1 95.27 43 LYS B O 1
ATOM 1424 N N . LEU B 1 44 ? 2.814 -20.976 -8.323 1 96.6 44 LEU B N 1
ATOM 1425 C CA . LEU B 1 44 ? 2.846 -19.881 -7.359 1 96.6 44 LEU B CA 1
ATOM 1426 C C . LEU B 1 44 ? 3.595 -20.291 -6.096 1 96.6 44 LEU B C 1
ATOM 1428 O O . LEU B 1 44 ? 3.235 -21.276 -5.447 1 96.6 44 LEU B O 1
ATOM 1432 N N . ILE B 1 45 ? 4.64 -19.561 -5.71 1 96.25 45 ILE B N 1
ATOM 1433 C CA . ILE B 1 45 ? 5.401 -19.961 -4.531 1 96.25 45 ILE B CA 1
ATOM 1434 C C . ILE B 1 45 ? 5.437 -18.812 -3.526 1 96.25 45 ILE B C 1
ATOM 1436 O O . ILE B 1 45 ? 5.886 -18.986 -2.391 1 96.25 45 ILE B O 1
ATOM 1440 N N . GLY B 1 46 ? 4.999 -17.59 -3.929 1 95.94 46 GLY B N 1
ATOM 1441 C CA . GLY B 1 46 ? 5.02 -16.454 -3.021 1 95.94 46 GLY B CA 1
ATOM 1442 C C . GLY B 1 46 ? 4.323 -15.229 -3.582 1 95.94 46 GLY B C 1
ATOM 1443 O O . GLY B 1 46 ? 3.791 -15.265 -4.693 1 95.94 46 GLY B O 1
ATOM 1444 N N . MET B 1 47 ? 4.249 -14.197 -2.773 1 96.17 47 MET B N 1
ATOM 1445 C CA . MET B 1 47 ? 3.705 -12.888 -3.126 1 96.17 47 MET B CA 1
ATOM 1446 C C . MET B 1 47 ? 4.501 -11.771 -2.46 1 96.17 47 MET B C 1
ATOM 1448 O O . MET B 1 47 ? 4.994 -11.934 -1.343 1 96.17 47 MET B O 1
ATOM 1452 N N . ILE B 1 48 ? 4.663 -10.704 -3.183 1 97.18 48 ILE B N 1
ATOM 1453 C CA . ILE B 1 48 ? 5.309 -9.518 -2.631 1 97.18 48 ILE B CA 1
ATOM 1454 C C . ILE B 1 48 ? 4.404 -8.302 -2.82 1 97.18 48 ILE B C 1
ATOM 1456 O O . ILE B 1 48 ? 3.89 -8.068 -3.916 1 97.18 48 ILE B O 1
ATOM 1460 N N . THR B 1 49 ? 4.122 -7.586 -1.776 1 95.13 49 THR B N 1
ATOM 1461 C CA . THR B 1 49 ? 3.416 -6.312 -1.852 1 95.13 49 THR B CA 1
ATOM 1462 C C . THR B 1 49 ? 4.386 -5.145 -1.694 1 95.13 49 THR B C 1
ATOM 1464 O O . THR B 1 49 ? 5.546 -5.341 -1.327 1 95.13 49 THR B O 1
ATOM 1467 N N . ASP B 1 50 ? 3.929 -3.945 -2.036 1 95.92 50 ASP B N 1
ATOM 1468 C CA . ASP B 1 50 ? 4.754 -2.765 -1.797 1 95.92 50 ASP B CA 1
ATOM 1469 C C . ASP B 1 50 ? 5.174 -2.676 -0.331 1 95.92 50 ASP B C 1
ATOM 1471 O O . ASP B 1 50 ? 6.326 -2.359 -0.028 1 95.92 50 ASP B O 1
ATOM 1475 N N . ARG B 1 51 ? 4.253 -3.089 0.552 1 95.05 51 ARG B N 1
ATOM 1476 C CA . ARG B 1 51 ? 4.561 -3.046 1.978 1 95.05 51 ARG B CA 1
ATOM 1477 C C . ARG B 1 51 ? 5.681 -4.021 2.325 1 95.05 51 ARG B C 1
ATOM 1479 O O . ARG B 1 51 ? 6.531 -3.724 3.167 1 95.05 51 ARG B O 1
ATOM 1486 N N . ASP B 1 52 ? 5.747 -5.145 1.729 1 96.73 52 ASP B N 1
ATOM 1487 C CA . ASP B 1 52 ? 6.809 -6.119 1.962 1 96.73 52 ASP B CA 1
ATOM 1488 C C . ASP B 1 52 ? 8.178 -5.528 1.632 1 96.73 52 ASP B C 1
ATOM 1490 O O . ASP B 1 52 ? 9.139 -5.722 2.379 1 96.73 52 ASP B O 1
ATOM 1494 N N . LEU B 1 53 ? 8.252 -4.85 0.489 1 98.52 53 LEU B N 1
ATOM 1495 C CA . LEU B 1 53 ? 9.523 -4.277 0.058 1 98.52 53 LEU B CA 1
ATOM 1496 C C . LEU B 1 53 ? 9.995 -3.206 1.036 1 98.52 53 LEU B C 1
ATOM 1498 O O . LEU B 1 53 ? 11.2 -3.028 1.233 1 98.52 53 LEU B O 1
ATOM 1502 N N . VAL B 1 54 ? 9.026 -2.562 1.642 1 98.46 54 VAL B N 1
ATOM 1503 C CA . VAL B 1 54 ? 9.383 -1.504 2.581 1 98.46 54 VAL B CA 1
ATOM 1504 C C . VAL B 1 54 ? 9.791 -2.115 3.919 1 98.46 54 VAL B C 1
ATOM 1506 O O . VAL B 1 54 ? 10.858 -1.802 4.452 1 98.46 54 VAL B O 1
ATOM 1509 N N . ILE B 1 55 ? 9.002 -3.04 4.462 1 98.17 55 ILE B N 1
ATOM 1510 C CA . ILE B 1 55 ? 9.177 -3.545 5.819 1 98.17 55 ILE B CA 1
ATOM 1511 C C . ILE B 1 55 ? 10.285 -4.596 5.84 1 98.17 55 ILE B C 1
ATOM 1513 O O . ILE B 1 55 ? 11.068 -4.663 6.791 1 98.17 55 ILE B O 1
ATOM 1517 N N . ARG B 1 56 ? 10.405 -5.353 4.804 1 98.22 56 ARG B N 1
ATOM 1518 C CA . ARG B 1 56 ? 11.402 -6.418 4.771 1 98.22 56 ARG B CA 1
ATOM 1519 C C . ARG B 1 56 ? 12.567 -6.049 3.858 1 98.22 56 ARG B C 1
ATOM 1521 O O . ARG B 1 56 ? 13.552 -6.785 3.772 1 98.22 56 ARG B O 1
ATOM 1528 N N . GLY B 1 57 ? 12.435 -4.979 3.138 1 98.46 57 GLY B N 1
ATOM 1529 C CA . GLY B 1 57 ? 13.499 -4.453 2.299 1 98.46 57 GLY B CA 1
ATOM 1530 C C . GLY B 1 57 ? 14.221 -3.272 2.92 1 98.46 57 GLY B C 1
ATOM 1531 O O . GLY B 1 57 ? 15.214 -3.448 3.63 1 98.46 57 GLY B O 1
ATOM 1532 N N . TYR B 1 58 ? 13.61 -2.09 2.708 1 98.76 58 TYR B N 1
ATOM 1533 C CA . TYR B 1 58 ? 14.25 -0.861 3.164 1 98.76 58 TYR B CA 1
ATOM 1534 C C . TYR B 1 58 ? 14.461 -0.882 4.673 1 98.76 58 TYR B C 1
ATOM 1536 O O . TYR B 1 58 ? 15.536 -0.526 5.161 1 98.76 58 TYR B O 1
ATOM 1544 N N . ALA B 1 59 ? 13.482 -1.302 5.457 1 98.75 59 ALA B N 1
ATOM 1545 C CA . ALA B 1 59 ? 13.567 -1.249 6.914 1 98.75 59 ALA B CA 1
ATOM 1546 C C . ALA B 1 59 ? 14.616 -2.226 7.438 1 98.75 59 ALA B C 1
ATOM 1548 O O . ALA B 1 59 ? 15.075 -2.102 8.576 1 98.75 59 ALA B O 1
ATOM 1549 N N . GLU B 1 60 ? 14.982 -3.173 6.606 1 98.6 60 GLU B N 1
ATOM 1550 C CA . GLU B 1 60 ? 15.992 -4.154 6.99 1 98.6 60 GLU B CA 1
ATOM 1551 C C . GLU B 1 60 ? 17.306 -3.911 6.252 1 98.6 60 GLU B C 1
ATOM 1553 O O . GLU B 1 60 ? 18.17 -4.789 6.206 1 98.6 60 GLU B O 1
ATOM 1558 N N . LYS B 1 61 ? 17.449 -2.795 5.584 1 98.3 61 LYS B N 1
ATOM 1559 C CA . LYS B 1 61 ? 18.662 -2.328 4.919 1 98.3 61 LYS B CA 1
ATOM 1560 C C . LYS B 1 61 ? 19.05 -3.252 3.768 1 98.3 61 LYS B C 1
ATOM 1562 O O . LYS B 1 61 ? 20.232 -3.531 3.561 1 98.3 61 LYS B O 1
ATOM 1567 N N . ARG B 1 62 ? 18.102 -3.722 3.114 1 98.21 62 ARG B N 1
ATOM 1568 C CA . ARG B 1 62 ? 18.368 -4.54 1.935 1 98.21 62 ARG B CA 1
ATOM 1569 C C . ARG B 1 62 ? 18.397 -3.686 0.672 1 98.21 62 ARG B C 1
ATOM 1571 O O . ARG B 1 62 ? 17.543 -2.818 0.483 1 98.21 62 ARG B O 1
ATOM 1578 N N . SER B 1 63 ? 19.36 -3.933 -0.177 1 97.58 63 SER B N 1
ATOM 1579 C CA . SER B 1 63 ? 19.473 -3.197 -1.432 1 97.58 63 SER B CA 1
ATOM 1580 C C . SER B 1 63 ? 18.515 -3.748 -2.484 1 97.58 63 SER B C 1
ATOM 1582 O O . SER B 1 63 ? 17.888 -4.789 -2.275 1 97.58 63 SER B O 1
ATOM 1584 N N . GLY B 1 64 ? 18.476 -3.056 -3.634 1 98.1 64 GLY B N 1
ATOM 1585 C CA . GLY B 1 64 ? 17.654 -3.493 -4.752 1 98.1 64 GLY B CA 1
ATOM 1586 C C . GLY B 1 64 ? 18.112 -4.81 -5.35 1 98.1 64 GLY B C 1
ATOM 1587 O O . GLY B 1 64 ? 17.347 -5.48 -6.047 1 98.1 64 GLY B O 1
ATOM 1588 N N . SER B 1 65 ? 19.351 -5.238 -5.093 1 98.22 65 SER B N 1
ATOM 1589 C CA . SER B 1 65 ? 19.888 -6.471 -5.657 1 98.22 65 SER B CA 1
ATOM 1590 C C . SER B 1 65 ? 19.571 -7.67 -4.769 1 98.22 65 SER B C 1
ATOM 1592 O O . SER B 1 65 ? 19.854 -8.812 -5.136 1 98.22 65 SER B O 1
ATOM 1594 N N . PHE B 1 66 ? 18.933 -7.483 -3.637 1 98.21 66 PHE B N 1
ATOM 1595 C CA . PHE B 1 66 ? 18.582 -8.55 -2.706 1 98.21 66 PHE B CA 1
ATOM 1596 C C . PHE B 1 66 ? 17.563 -9.497 -3.328 1 98.21 66 PHE B C 1
ATOM 1598 O O . PHE B 1 66 ? 16.683 -9.067 -4.077 1 98.21 66 PHE B O 1
ATOM 1605 N N . GLU B 1 67 ? 17.597 -10.66 -2.991 1 98.18 67 GLU B N 1
ATOM 1606 C CA . GLU B 1 67 ? 16.747 -11.696 -3.568 1 98.18 67 GLU B CA 1
ATOM 1607 C C . GLU B 1 67 ? 15.298 -11.536 -3.117 1 98.18 67 GLU B C 1
ATOM 1609 O O . GLU B 1 67 ? 15.036 -11.191 -1.963 1 98.18 67 GLU B O 1
ATOM 1614 N N . VAL B 1 68 ? 14.36 -11.829 -3.997 1 97.69 68 VAL B N 1
ATOM 1615 C CA . VAL B 1 68 ? 12.945 -11.64 -3.699 1 97.69 68 VAL B CA 1
ATOM 1616 C C . VAL B 1 68 ? 12.485 -12.685 -2.686 1 97.69 68 VAL B C 1
ATOM 1618 O O . VAL B 1 68 ? 11.546 -12.448 -1.922 1 97.69 68 VAL B O 1
ATOM 1621 N N . THR B 1 69 ? 13.138 -13.843 -2.637 1 97.1 69 THR B N 1
ATOM 1622 C CA . THR B 1 69 ? 12.737 -14.92 -1.739 1 97.1 69 THR B CA 1
ATOM 1623 C C . THR B 1 69 ? 12.907 -14.501 -0.281 1 97.1 69 THR B C 1
ATOM 1625 O O . THR B 1 69 ? 12.283 -15.077 0.612 1 97.1 69 THR B O 1
ATOM 1628 N N . GLY B 1 70 ? 13.748 -13.495 -0.045 1 97.17 70 GLY B N 1
ATOM 1629 C CA . GLY B 1 70 ? 13.962 -12.997 1.304 1 97.17 70 GLY B CA 1
ATOM 1630 C C . GLY B 1 70 ? 12.924 -11.978 1.735 1 97.17 70 GLY B C 1
ATOM 1631 O O . GLY B 1 70 ? 12.861 -11.607 2.909 1 97.17 70 GLY B O 1
ATOM 1632 N N . VAL B 1 71 ? 12.062 -11.51 0.776 1 97.73 71 VAL B N 1
ATOM 1633 C CA . VAL B 1 71 ? 11.108 -10.464 1.129 1 97.73 71 VAL B CA 1
ATOM 1634 C C . VAL B 1 71 ? 9.689 -10.929 0.809 1 97.73 71 VAL B C 1
ATOM 1636 O O . VAL B 1 71 ? 8.716 -10.257 1.159 1 97.73 71 VAL B O 1
ATOM 1639 N N . MET B 1 72 ? 9.514 -12.035 0.155 1 96.75 72 MET B N 1
ATOM 1640 C CA . MET B 1 72 ? 8.184 -12.497 -0.232 1 96.75 72 MET B CA 1
ATOM 1641 C C . MET B 1 72 ? 7.519 -13.258 0.91 1 96.75 72 MET B C 1
ATOM 1643 O O . MET B 1 72 ? 8.201 -13.782 1.792 1 96.75 72 MET B O 1
ATOM 1647 N N . SER B 1 73 ? 6.209 -13.232 0.927 1 92.37 73 SER B N 1
ATOM 1648 C CA . SER B 1 73 ? 5.469 -14.121 1.817 1 92.37 73 SER B CA 1
ATOM 1649 C C . SER B 1 73 ? 5.239 -15.483 1.172 1 92.37 73 SER B C 1
ATOM 1651 O O . SER B 1 73 ? 4.932 -15.568 -0.019 1 92.37 73 SER B O 1
ATOM 1653 N N . SER B 1 74 ? 5.381 -16.489 1.944 1 87.49 74 SER B N 1
ATOM 1654 C CA . SER B 1 74 ? 5.125 -17.84 1.457 1 87.49 74 SER B CA 1
ATOM 1655 C C . SER B 1 74 ? 3.85 -18.415 2.064 1 87.49 74 SER B C 1
ATOM 1657 O O . SER B 1 74 ? 3.423 -19.513 1.701 1 87.49 74 SER B O 1
ATOM 1659 N N . ASP B 1 75 ? 3.331 -17.712 3.006 1 87 75 ASP B N 1
ATOM 1660 C CA . ASP B 1 75 ? 2.003 -18.065 3.498 1 87 75 ASP B CA 1
ATOM 1661 C C . ASP B 1 75 ? 0.912 -17.475 2.607 1 87 75 ASP B C 1
ATOM 1663 O O . ASP B 1 75 ? 0.449 -16.357 2.842 1 87 75 ASP B O 1
ATOM 1667 N N . LEU B 1 76 ? 0.576 -18.276 1.659 1 91.36 76 LEU B N 1
ATOM 1668 C CA . LEU B 1 76 ? -0.278 -17.793 0.579 1 91.36 76 LEU B CA 1
ATOM 1669 C C . LEU B 1 76 ? -1.731 -18.191 0.815 1 91.36 76 LEU B C 1
ATOM 1671 O O . LEU B 1 76 ? -2.009 -19.314 1.241 1 91.36 76 LEU B O 1
ATOM 1675 N N . THR B 1 77 ? -2.568 -17.271 0.721 1 95.06 77 THR B N 1
ATOM 1676 C CA . THR B 1 77 ? -3.996 -17.545 0.603 1 95.06 77 THR B CA 1
ATOM 1677 C C . THR B 1 77 ? -4.438 -17.495 -0.857 1 95.06 77 THR B C 1
ATOM 1679 O O . THR B 1 77 ? -4.229 -16.49 -1.54 1 95.06 77 THR B O 1
ATOM 1682 N N . THR B 1 78 ? -4.903 -18.622 -1.33 1 96.89 78 THR B N 1
ATOM 1683 C CA . THR B 1 78 ? -5.341 -18.707 -2.719 1 96.89 78 THR B CA 1
ATOM 1684 C C . THR B 1 78 ? -6.762 -19.255 -2.806 1 96.89 78 THR B C 1
ATOM 1686 O O . THR B 1 78 ? -7.296 -19.769 -1.821 1 96.89 78 THR B O 1
ATOM 1689 N N . VAL B 1 79 ? -7.294 -19.115 -3.929 1 97.16 79 VAL B N 1
ATOM 1690 C CA . VAL B 1 79 ? -8.596 -19.717 -4.195 1 97.16 79 VAL B CA 1
ATOM 1691 C C . VAL B 1 79 ? -8.576 -20.412 -5.555 1 97.16 79 VAL B C 1
ATOM 1693 O O . VAL B 1 79 ? -7.691 -20.159 -6.375 1 97.16 79 VAL B O 1
ATOM 1696 N N . LYS B 1 80 ? -9.528 -21.261 -5.759 1 97.91 80 LYS B N 1
ATOM 1697 C CA . LYS B 1 80 ? -9.733 -21.897 -7.057 1 97.91 80 LYS B CA 1
ATOM 1698 C C . LYS B 1 80 ? -10.645 -21.054 -7.944 1 97.91 80 LYS B C 1
ATOM 1700 O O . LYS B 1 80 ? -11.407 -20.222 -7.448 1 97.91 80 LYS B O 1
ATOM 1705 N N . PRO B 1 81 ? -10.574 -21.269 -9.259 1 97.17 81 PRO B N 1
ATOM 1706 C CA . PRO B 1 81 ? -11.428 -20.509 -10.175 1 97.17 81 PRO B CA 1
ATOM 1707 C C . PRO B 1 81 ? -12.916 -20.688 -9.882 1 97.17 81 PRO B C 1
ATOM 1709 O O . PRO B 1 81 ? -13.711 -19.776 -10.122 1 97.17 81 PRO B O 1
ATOM 1712 N N . GLU B 1 82 ? -13.318 -21.778 -9.276 1 97.33 82 GLU B N 1
ATOM 1713 C CA . GLU B 1 82 ? -14.726 -22.103 -9.065 1 97.33 82 GLU B CA 1
ATOM 1714 C C . GLU B 1 82 ? -15.23 -21.536 -7.741 1 97.33 82 GLU B C 1
ATOM 1716 O O . GLU B 1 82 ? -16.425 -21.607 -7.445 1 97.33 82 GLU B O 1
ATOM 1721 N N . THR B 1 83 ? -14.283 -21.02 -6.968 1 96.3 83 THR B N 1
ATOM 1722 C CA . THR B 1 83 ? -14.682 -20.426 -5.697 1 96.3 83 THR B CA 1
ATOM 1723 C C . THR B 1 83 ? -15.74 -19.348 -5.912 1 96.3 83 THR B C 1
ATOM 1725 O O . THR B 1 83 ? -15.638 -18.548 -6.844 1 96.3 83 THR B O 1
ATOM 1728 N N . THR B 1 84 ? -16.76 -19.297 -5.046 1 95.17 84 THR B N 1
ATOM 1729 C CA . THR B 1 84 ? -17.807 -18.289 -5.168 1 95.17 84 THR B CA 1
ATOM 1730 C C . THR B 1 84 ? -17.287 -16.916 -4.753 1 95.17 84 THR B C 1
ATOM 1732 O O . THR B 1 84 ? -16.334 -16.815 -3.977 1 95.17 84 THR B O 1
ATOM 1735 N N . LEU B 1 85 ? -17.934 -15.942 -5.215 1 92.2 85 LEU B N 1
ATOM 1736 C CA . LEU B 1 85 ? -17.561 -14.58 -4.847 1 92.2 85 LEU B CA 1
ATOM 1737 C C . LEU B 1 85 ? -17.762 -14.346 -3.354 1 92.2 85 LEU B C 1
ATOM 1739 O O . LEU B 1 85 ? -16.971 -13.645 -2.7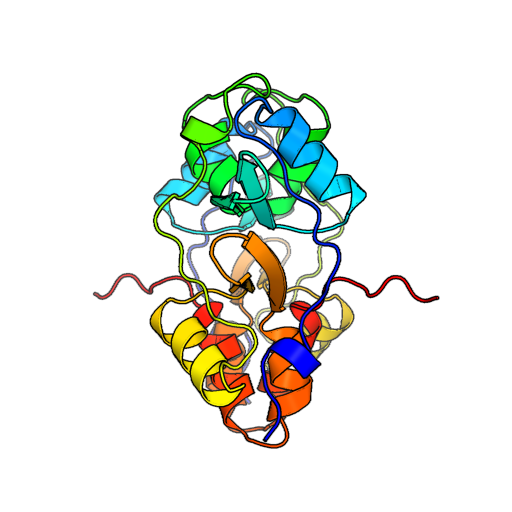19 1 92.2 85 LEU B O 1
ATOM 1743 N N . GLU B 1 86 ? -18.745 -14.938 -2.799 1 89.58 86 GLU B N 1
ATOM 1744 C CA . GLU B 1 86 ? -19.022 -14.818 -1.371 1 89.58 86 GLU B CA 1
ATOM 1745 C C . GLU B 1 86 ? -17.89 -15.412 -0.538 1 89.58 86 GLU B C 1
ATOM 1747 O O . GLU B 1 86 ? -17.427 -14.792 0.422 1 89.58 86 GLU B O 1
ATOM 1752 N N . GLU B 1 87 ? -17.496 -16.602 -0.931 1 93.29 87 GLU B N 1
ATOM 1753 C CA . GLU B 1 87 ? -16.408 -17.257 -0.212 1 93.29 87 GLU B CA 1
ATOM 1754 C C . GLU B 1 87 ? -15.111 -16.461 -0.33 1 93.29 87 GLU B C 1
ATOM 1756 O O . GLU B 1 87 ? -14.382 -16.302 0.651 1 93.29 87 GLU B O 1
ATOM 1761 N N . ALA B 1 88 ? -14.843 -16 -1.53 1 93.88 88 ALA B N 1
ATOM 1762 C CA . ALA B 1 88 ? -13.645 -15.195 -1.754 1 93.88 88 ALA B CA 1
ATOM 1763 C C . ALA B 1 88 ? -13.652 -13.946 -0.877 1 93.88 88 ALA B C 1
ATOM 1765 O O . ALA B 1 88 ? -12.641 -13.609 -0.256 1 93.88 88 ALA B O 1
ATOM 1766 N N . THR B 1 89 ? -14.78 -13.33 -0.774 1 88.67 89 THR B N 1
ATOM 1767 C CA . THR B 1 89 ? -14.924 -12.129 0.042 1 88.67 89 THR B CA 1
ATOM 1768 C C . THR B 1 89 ? -14.689 -12.447 1.516 1 88.67 89 THR B C 1
ATOM 1770 O O . THR B 1 89 ? -14.019 -11.688 2.22 1 88.67 89 THR B O 1
ATOM 1773 N N . ARG B 1 90 ? -15.18 -13.514 1.963 1 89.07 90 ARG B N 1
ATOM 1774 C CA . ARG B 1 90 ? -14.998 -13.946 3.345 1 89.07 90 ARG B CA 1
ATOM 1775 C C . ARG B 1 90 ? -13.525 -14.191 3.653 1 89.07 90 ARG B C 1
ATOM 1777 O O . ARG B 1 90 ? -13.026 -13.772 4.699 1 89.07 90 ARG B O 1
ATOM 1784 N N . ILE B 1 91 ? -12.881 -14.86 2.736 1 91.76 91 ILE B N 1
ATOM 1785 C CA . ILE B 1 91 ? -11.465 -15.166 2.911 1 91.76 91 ILE B CA 1
ATOM 1786 C C . ILE B 1 91 ? -10.665 -13.869 3.012 1 91.76 91 ILE B C 1
ATOM 1788 O O . ILE B 1 91 ? -9.817 -13.723 3.895 1 91.76 91 ILE B O 1
ATOM 1792 N N . MET B 1 92 ? -10.978 -12.888 2.129 1 88.41 92 MET B N 1
ATOM 1793 C CA . MET B 1 92 ? -10.272 -11.61 2.138 1 88.41 92 MET B CA 1
ATOM 1794 C C . MET B 1 92 ? -10.48 -10.883 3.462 1 88.41 92 MET B C 1
ATOM 1796 O O . MET B 1 92 ? -9.534 -10.334 4.03 1 88.41 92 MET B O 1
ATOM 1800 N N . ALA B 1 93 ? -11.648 -10.964 3.941 1 81.03 93 ALA B N 1
ATOM 1801 C CA . ALA B 1 93 ? -11.97 -10.318 5.211 1 81.03 93 ALA B CA 1
ATOM 1802 C C . ALA B 1 93 ? -11.249 -10.998 6.371 1 81.03 93 ALA B C 1
ATOM 1804 O O . ALA B 1 93 ? -10.646 -10.329 7.213 1 81.03 93 ALA B O 1
ATOM 1805 N N . GLU B 1 94 ? -11.264 -12.309 6.413 1 84.68 94 GLU B N 1
ATOM 1806 C CA . GLU B 1 94 ? -10.653 -13.091 7.484 1 84.68 94 GLU B CA 1
ATOM 1807 C C . GLU B 1 94 ? -9.139 -12.902 7.511 1 84.68 94 GLU B C 1
ATOM 1809 O O . GLU B 1 94 ? -8.539 -12.801 8.583 1 84.68 94 GLU B O 1
ATOM 1814 N N . LYS B 1 95 ? -8.64 -12.894 6.289 1 87.49 95 LYS B N 1
ATOM 1815 C CA . LYS B 1 95 ? -7.185 -12.837 6.183 1 87.49 95 LYS B CA 1
ATOM 1816 C C . LYS B 1 95 ? -6.698 -11.395 6.068 1 87.49 95 LYS B C 1
ATOM 1818 O O . LYS B 1 95 ? -5.493 -11.137 6.104 1 87.49 95 LYS B O 1
ATOM 1823 N N . GLN B 1 96 ? -7.639 -10.42 5.861 1 81.17 96 GLN B N 1
ATOM 1824 C CA . GLN B 1 96 ? -7.344 -8.997 5.736 1 81.17 96 GLN B CA 1
ATOM 1825 C C . GLN B 1 96 ? -6.43 -8.727 4.544 1 81.17 96 GLN B C 1
ATOM 1827 O O . GLN B 1 96 ? -5.405 -8.055 4.681 1 81.17 96 GLN B O 1
ATOM 1832 N N . ILE B 1 97 ? -6.854 -9.414 3.469 1 85.26 97 ILE B N 1
ATOM 1833 C CA . ILE B 1 97 ? -6.101 -9.19 2.239 1 85.26 97 ILE B CA 1
ATOM 1834 C C . ILE B 1 97 ? -7.031 -8.645 1.157 1 85.26 97 ILE B C 1
ATOM 1836 O O . ILE B 1 97 ? -8.241 -8.882 1.192 1 85.26 97 ILE B O 1
ATOM 1840 N N . ARG B 1 98 ? -6.472 -7.985 0.179 1 84.27 98 ARG B N 1
ATOM 1841 C CA . ARG B 1 98 ? -7.269 -7.301 -0.834 1 84.27 98 ARG B CA 1
ATOM 1842 C C . ARG B 1 98 ? -7.145 -7.992 -2.188 1 84.27 98 ARG B C 1
ATOM 1844 O O . ARG B 1 98 ? -7.835 -7.628 -3.142 1 84.27 98 ARG B O 1
ATOM 1851 N N . ARG B 1 99 ? -6.235 -8.879 -2.259 1 91.37 99 ARG B N 1
ATOM 1852 C CA . ARG B 1 99 ? -6.017 -9.63 -3.491 1 91.37 99 ARG B CA 1
ATOM 1853 C C . ARG B 1 99 ? -5.831 -11.116 -3.201 1 91.37 99 ARG B C 1
ATOM 1855 O O . ARG B 1 99 ? -5.175 -11.486 -2.225 1 91.37 99 ARG B O 1
ATOM 1862 N N . LEU B 1 100 ? -6.471 -11.883 -4.013 1 94.19 100 LEU B N 1
ATOM 1863 C CA . LEU B 1 100 ? -6.378 -13.336 -3.92 1 94.19 100 LEU B CA 1
ATOM 1864 C C . LEU B 1 100 ? -5.851 -13.931 -5.221 1 94.19 100 LEU B C 1
ATOM 1866 O O . LEU B 1 100 ? -6.495 -13.818 -6.267 1 94.19 100 LEU B O 1
ATOM 1870 N N . PRO B 1 101 ? -4.67 -14.542 -5.201 1 96.5 101 PRO B N 1
ATOM 1871 C CA . PRO B 1 101 ? -4.293 -15.335 -6.373 1 96.5 101 PRO B CA 1
ATOM 1872 C C . PRO B 1 101 ? -5.249 -16.496 -6.633 1 96.5 101 PRO B C 1
ATOM 1874 O O . PRO B 1 101 ? -5.729 -17.129 -5.689 1 96.5 101 PRO B O 1
ATOM 1877 N N . VAL B 1 102 ? -5.55 -16.681 -7.841 1 97.35 102 VAL B N 1
ATOM 1878 C CA . VAL B 1 102 ? -6.364 -17.812 -8.273 1 97.35 102 VAL B CA 1
ATOM 1879 C C . VAL B 1 102 ? -5.468 -18.897 -8.865 1 97.35 102 VAL B C 1
ATOM 1881 O O . VAL B 1 102 ? -4.722 -18.646 -9.814 1 97.35 102 VAL B O 1
ATOM 1884 N N . VAL B 1 103 ? -5.533 -20.056 -8.273 1 97.43 103 VAL B N 1
ATOM 1885 C CA . VAL B 1 103 ? -4.617 -21.133 -8.635 1 97.43 103 VAL B CA 1
ATOM 1886 C C . VAL B 1 103 ? -5.411 -22.363 -9.069 1 97.43 103 VAL B C 1
ATOM 1888 O O . VAL B 1 103 ? -6.424 -22.705 -8.454 1 97.43 103 VAL B O 1
ATOM 1891 N N . ASP B 1 104 ? -5.031 -22.875 -10.185 1 95.97 104 ASP B N 1
ATOM 1892 C CA . ASP B 1 104 ? -5.579 -24.125 -10.704 1 95.97 104 ASP B CA 1
ATOM 1893 C C . ASP B 1 104 ? -4.486 -25.179 -10.863 1 95.97 104 ASP B C 1
ATOM 1895 O O . ASP B 1 104 ? -3.578 -25.021 -11.681 1 95.97 104 ASP B O 1
ATOM 1899 N N . ASN B 1 105 ? -4.533 -26.216 -10.1 1 92.09 105 ASN B N 1
ATOM 1900 C CA . ASN B 1 105 ? -3.537 -27.282 -10.118 1 92.09 105 ASN B CA 1
ATOM 1901 C C . ASN B 1 105 ? -2.127 -26.737 -9.911 1 92.09 105 ASN B C 1
ATOM 1903 O O . ASN B 1 105 ? -1.211 -27.071 -10.664 1 92.09 105 ASN B O 1
ATOM 1907 N N . GLY B 1 106 ? -2.002 -25.721 -8.996 1 90.22 106 GLY B N 1
ATOM 1908 C CA . GLY B 1 106 ? -0.715 -25.164 -8.611 1 90.22 106 GLY B CA 1
ATOM 1909 C C . GLY B 1 106 ? -0.262 -24.03 -9.512 1 90.22 106 GLY B C 1
ATOM 1910 O O . GLY B 1 106 ? 0.708 -23.335 -9.204 1 90.22 106 GLY B O 1
ATOM 1911 N N . HIS B 1 107 ? -1.043 -23.873 -10.55 1 94.91 107 HIS B N 1
ATOM 1912 C CA . HIS B 1 107 ? -0.664 -22.838 -11.505 1 94.91 107 HIS B CA 1
ATOM 1913 C C . HIS B 1 107 ? -1.465 -21.56 -11.28 1 94.91 107 HIS B C 1
ATOM 1915 O O . HIS B 1 107 ? -2.678 -21.612 -11.066 1 94.91 107 HIS B O 1
ATOM 1921 N N . LEU B 1 108 ? -0.742 -20.486 -11.283 1 96.53 108 LEU B N 1
ATOM 1922 C CA . LEU B 1 108 ? -1.397 -19.186 -11.195 1 96.53 108 LEU B CA 1
ATOM 1923 C C . LEU B 1 108 ? -2.2 -18.895 -12.458 1 96.53 108 LEU B C 1
ATOM 1925 O O . LEU B 1 108 ? -1.639 -18.83 -13.554 1 96.53 108 LEU B O 1
ATOM 1929 N N . VAL B 1 109 ? -3.524 -18.71 -12.295 1 96.27 109 VAL B N 1
ATOM 1930 C CA . VAL B 1 109 ? -4.338 -18.527 -13.492 1 96.27 109 VAL B CA 1
ATOM 1931 C C . VAL B 1 109 ? -5.009 -17.156 -13.456 1 96.27 109 VAL B C 1
ATOM 1933 O O . VAL B 1 109 ? -5.603 -16.722 -14.446 1 96.27 109 VAL B O 1
ATOM 1936 N N . GLY B 1 110 ? -4.975 -16.468 -12.319 1 96.09 110 GLY B N 1
ATOM 1937 C CA . GLY B 1 110 ? -5.576 -15.147 -12.219 1 96.09 110 GLY B CA 1
ATOM 1938 C C . GLY B 1 110 ? -5.408 -14.518 -10.849 1 96.09 110 GLY B C 1
ATOM 1939 O O . GLY B 1 110 ? -4.765 -15.095 -9.969 1 96.09 110 GLY B O 1
ATOM 1940 N N . ILE B 1 111 ? -5.851 -13.358 -10.697 1 95.69 111 ILE B N 1
ATOM 1941 C CA . ILE B 1 111 ? -5.928 -12.639 -9.43 1 95.69 111 ILE B CA 1
ATOM 1942 C C . ILE B 1 111 ? -7.285 -11.948 -9.311 1 95.69 111 ILE B C 1
ATOM 1944 O O . ILE B 1 111 ? -7.786 -11.379 -10.284 1 95.69 111 ILE B O 1
ATOM 1948 N N . VAL B 1 112 ? -7.87 -12.042 -8.2 1 93.78 112 VAL B N 1
ATOM 1949 C CA . VAL B 1 112 ? -9.102 -11.3 -7.955 1 93.78 112 VAL B CA 1
ATOM 1950 C C . VAL B 1 112 ? -8.886 -10.3 -6.822 1 93.78 112 VAL B C 1
ATOM 1952 O O . VAL B 1 112 ? -8.325 -10.644 -5.779 1 93.78 112 VAL B O 1
ATOM 1955 N N . ALA B 1 113 ? -9.219 -9.146 -7.138 1 89.11 113 ALA B N 1
ATOM 1956 C CA . ALA B 1 113 ? -9.082 -8.082 -6.146 1 89.11 113 ALA B CA 1
ATOM 1957 C C . ALA B 1 113 ? -10.424 -7.767 -5.491 1 89.11 113 ALA B C 1
ATOM 1959 O O . ALA B 1 113 ? -11.48 -8.117 -6.025 1 89.11 113 ALA B O 1
ATOM 1960 N N . LEU B 1 114 ? -10.303 -7.175 -4.353 1 84.31 114 LEU B N 1
ATOM 1961 C CA . LEU B 1 114 ? -11.508 -6.79 -3.627 1 84.31 114 LEU B CA 1
ATOM 1962 C C . LEU B 1 114 ? -12.402 -5.904 -4.488 1 84.31 114 LEU B C 1
ATOM 1964 O O . LEU B 1 114 ? -13.627 -6.042 -4.464 1 84.31 114 LEU B O 1
ATOM 1968 N N . GLY B 1 115 ? -11.837 -5.041 -5.265 1 79.5 115 GLY B N 1
ATOM 1969 C CA . GLY B 1 115 ? -12.609 -4.185 -6.152 1 79.5 115 GLY B CA 1
ATOM 1970 C C . GLY B 1 11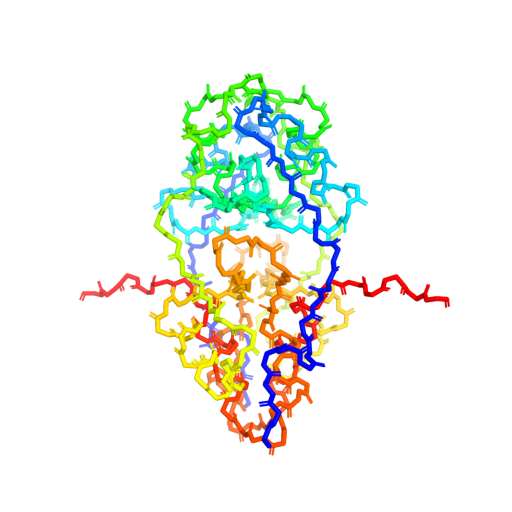5 ? -13.376 -4.958 -7.208 1 79.5 115 GLY B C 1
ATOM 1971 O O . GLY B 1 115 ? -14.449 -4.531 -7.64 1 79.5 115 GLY B O 1
ATOM 1972 N N . ASP B 1 116 ? -12.811 -5.979 -7.695 1 81.57 116 ASP B N 1
ATOM 1973 C CA . ASP B 1 116 ? -13.472 -6.826 -8.683 1 81.57 116 ASP B CA 1
ATOM 1974 C C . ASP B 1 116 ? -14.722 -7.48 -8.097 1 81.57 116 ASP B C 1
ATOM 1976 O O . ASP B 1 116 ? -15.685 -7.748 -8.818 1 81.57 116 ASP B O 1
ATOM 1980 N N . LEU B 1 117 ? -14.654 -7.776 -6.742 1 80.24 117 LEU B N 1
ATOM 1981 C CA . LEU B 1 117 ? -15.752 -8.452 -6.061 1 80.24 117 LEU B CA 1
ATOM 1982 C C . LEU B 1 117 ? -16.848 -7.462 -5.681 1 80.24 117 LEU B C 1
ATOM 1984 O O . LEU B 1 117 ? -18.036 -7.78 -5.771 1 80.24 117 LEU B O 1
ATOM 1988 N N . ALA B 1 118 ? -16.451 -6.313 -5.185 1 70.16 118 ALA B N 1
ATOM 1989 C CA . ALA B 1 118 ? -17.391 -5.281 -4.754 1 70.16 118 ALA B CA 1
ATOM 1990 C C . ALA B 1 118 ? -18.306 -4.86 -5.901 1 70.16 118 ALA B C 1
ATOM 1992 O O . ALA B 1 118 ? -19.505 -4.651 -5.701 1 70.16 118 ALA B O 1
ATOM 1993 N N . VAL B 1 119 ? -17.771 -4.732 -6.97 1 64.81 119 VAL B N 1
ATOM 1994 C CA . VAL B 1 119 ? -18.553 -4.304 -8.125 1 64.81 119 VAL B CA 1
ATOM 1995 C C . VAL B 1 119 ? -19.576 -5.379 -8.484 1 64.81 119 VAL B C 1
ATOM 1997 O O . VAL B 1 119 ? -20.681 -5.067 -8.934 1 64.81 119 VAL B O 1
ATOM 2000 N N . ASN B 1 120 ? -19.135 -6.48 -8.09 1 61.49 120 ASN B N 1
ATOM 2001 C CA . ASN B 1 120 ? -20.023 -7.565 -8.494 1 61.49 120 ASN B CA 1
ATOM 2002 C C . ASN B 1 120 ? -20.954 -7.98 -7.359 1 61.49 120 ASN B C 1
ATOM 2004 O O . ASN B 1 120 ? -22.022 -8.546 -7.602 1 61.49 120 ASN B O 1
ATOM 2008 N N . GLN B 1 121 ? -20.414 -7.799 -6.014 1 56.21 121 GLN B N 1
ATOM 2009 C CA . GLN B 1 121 ? -21.287 -8.119 -4.89 1 56.21 121 GLN B CA 1
ATOM 2010 C C . GLN B 1 121 ? -22.174 -6.931 -4.527 1 56.21 121 GLN B C 1
ATOM 2012 O O . GLN B 1 121 ? -23.12 -7.071 -3.75 1 56.21 121 GLN B O 1
ATOM 2017 N N . MET B 1 122 ? -21.663 -5.705 -4.545 1 51.2 122 MET B N 1
ATOM 2018 C CA . MET B 1 122 ? -22.453 -4.546 -4.139 1 51.2 122 MET B CA 1
ATOM 2019 C C . MET B 1 122 ? -23.889 -4.663 -4.64 1 51.2 122 MET B C 1
ATOM 2021 O O . MET B 1 122 ? -24.716 -3.79 -4.375 1 51.2 122 MET B O 1
ATOM 2025 N N . SER B 1 123 ? -24.171 -5.603 -5.182 1 42.34 123 SER B N 1
ATOM 2026 C CA . SER B 1 123 ? -25.601 -5.562 -4.891 1 42.34 123 SER B CA 1
ATOM 2027 C C . SER B 1 123 ? -25.864 -5.686 -3.394 1 42.34 123 SER B C 1
ATOM 2029 O O . SER B 1 123 ? -26.947 -5.338 -2.918 1 42.34 123 SER B O 1
ATOM 2031 N N . ASP B 1 124 ? -24.811 -6.25 -2.502 1 38.17 124 ASP B N 1
ATOM 2032 C CA . ASP B 1 124 ? -25.133 -6.421 -1.089 1 38.17 124 ASP B CA 1
ATOM 2033 C C . ASP B 1 124 ? -24.227 -5.561 -0.211 1 38.17 124 ASP B C 1
ATOM 2035 O O . ASP B 1 124 ? -23.058 -5.348 -0.538 1 38.17 124 ASP B O 1
ATOM 2039 N N . GLU B 1 125 ? -24.643 -4.698 0.8 1 42.36 125 GLU B N 1
ATOM 2040 C CA . GLU B 1 125 ? -24.168 -3.836 1.879 1 42.36 125 GLU B CA 1
ATOM 2041 C C . GLU B 1 125 ? -22.839 -4.335 2.439 1 42.36 125 GLU B C 1
ATOM 2043 O O . GLU B 1 125 ? -22.027 -3.543 2.923 1 42.36 125 GLU B O 1
ATOM 2048 N N . ARG B 1 126 ? -22.449 -5.562 2.344 1 43.46 126 ARG B N 1
ATOM 2049 C CA . ARG B 1 126 ? -21.366 -6.222 3.067 1 43.46 126 ARG B CA 1
ATOM 2050 C C . ARG B 1 126 ? -20.014 -5.904 2.438 1 43.46 126 ARG B C 1
ATOM 2052 O O . ARG B 1 126 ? -18.988 -5.915 3.121 1 43.46 126 ARG B O 1
ATOM 2059 N N . ALA B 1 127 ? -19.98 -5.677 1.263 1 48.25 127 ALA B N 1
ATOM 2060 C CA . ALA B 1 127 ? -18.694 -5.424 0.618 1 48.25 127 ALA B CA 1
ATOM 2061 C C . ALA B 1 127 ? -18.087 -4.109 1.101 1 48.25 127 ALA B C 1
ATOM 2063 O O . ALA B 1 127 ? -16.874 -4.015 1.303 1 48.25 127 ALA B O 1
ATOM 2064 N N . GLY B 1 128 ? -18.862 -3.116 1.35 1 47.85 128 GLY B N 1
ATOM 2065 C CA . GLY B 1 128 ? -18.373 -1.845 1.86 1 47.85 128 GLY B CA 1
ATOM 2066 C C . GLY B 1 128 ? -17.655 -1.974 3.191 1 47.85 128 GLY B C 1
ATOM 2067 O O . GLY B 1 128 ? -16.61 -1.354 3.4 1 47.85 128 GLY B O 1
ATOM 2068 N N . HIS B 1 129 ? -18.206 -2.804 4.011 1 48.44 129 HIS B N 1
ATOM 2069 C CA . HIS B 1 129 ? -17.63 -3.018 5.333 1 48.44 129 HIS B CA 1
ATOM 2070 C C . HIS B 1 129 ? -16.279 -3.719 5.239 1 48.44 129 HIS B C 1
ATOM 2072 O O . HIS B 1 129 ? -15.33 -3.343 5.932 1 48.44 129 HIS B O 1
ATOM 2078 N N . ALA B 1 130 ? -16.267 -4.767 4.501 1 49.9 130 ALA B N 1
ATOM 2079 C CA . ALA B 1 130 ? -15.002 -5.489 4.389 1 49.9 130 ALA B CA 1
ATOM 2080 C C . ALA B 1 130 ? -13.889 -4.571 3.889 1 49.9 130 ALA B C 1
ATOM 2082 O O . ALA B 1 130 ? -12.763 -4.621 4.388 1 49.9 130 ALA B O 1
ATOM 2083 N N . LEU B 1 131 ? -14.271 -3.773 2.995 1 53.29 131 LEU B N 1
ATOM 2084 C CA . LEU B 1 131 ? -13.296 -2.837 2.446 1 53.29 131 LEU B CA 1
ATOM 2085 C C . LEU B 1 131 ? -12.78 -1.894 3.527 1 53.29 131 LEU B C 1
ATOM 2087 O O . LEU B 1 131 ? -11.594 -1.557 3.548 1 53.29 131 LEU B O 1
ATOM 2091 N N . SER B 1 132 ? -13.674 -1.529 4.41 1 49.85 132 SER B N 1
ATOM 2092 C CA . SER B 1 132 ? -13.295 -0.658 5.517 1 49.85 132 SER B CA 1
ATOM 2093 C C . SER B 1 132 ? -12.366 -1.374 6.491 1 49.85 132 SER B C 1
ATOM 2095 O O . SER B 1 132 ? -11.424 -0.774 7.015 1 49.85 132 SER B O 1
ATOM 2097 N N . GLU B 1 133 ? -12.658 -2.559 6.855 1 48.33 133 GLU B N 1
ATOM 2098 C CA . GLU B 1 133 ? -11.904 -3.318 7.848 1 48.33 133 GLU B CA 1
ATOM 2099 C C . GLU B 1 133 ? -10.491 -3.618 7.356 1 48.33 133 GLU B C 1
ATOM 2101 O O . GLU B 1 133 ? -9.554 -3.696 8.153 1 48.33 133 GLU B O 1
ATOM 2106 N N . ILE B 1 134 ? -10.471 -4.018 6.202 1 45.04 134 ILE B N 1
ATOM 2107 C CA . ILE B 1 134 ? -9.157 -4.356 5.665 1 45.04 134 ILE B CA 1
ATOM 2108 C C . ILE B 1 134 ? -8.26 -3.121 5.679 1 45.04 134 ILE B C 1
ATOM 2110 O O . ILE B 1 134 ? -7.05 -3.227 5.891 1 45.04 134 ILE B O 1
ATOM 2114 N N . SER B 1 135 ? -8.814 -2.009 5.478 1 42.99 135 SER B N 1
ATOM 2115 C CA . SER B 1 135 ? -8.014 -0.789 5.452 1 42.99 135 SER B CA 1
ATOM 2116 C C . SER B 1 135 ? -7.607 -0.366 6.86 1 42.99 135 SER B C 1
ATOM 2118 O O . SER B 1 135 ? -6.803 0.553 7.029 1 42.99 135 SER B O 1
ATOM 2120 N N . GLU B 1 136 ? -8.254 -0.826 7.983 1 42.12 136 GLU B N 1
ATOM 2121 C CA . GLU B 1 136 ? -7.946 -0.364 9.333 1 42.12 136 GLU B CA 1
ATOM 2122 C C . GLU B 1 136 ? -6.614 -0.927 9.819 1 42.12 136 GLU B C 1
ATOM 2124 O O . GLU B 1 136 ? -6.376 -2.134 9.734 1 42.12 136 GLU B O 1
ATOM 2129 N N . PRO B 1 137 ? -5.593 -0.174 9.987 1 37.89 137 PRO B N 1
ATOM 2130 C CA . PRO B 1 137 ? -4.484 -0.742 10.756 1 37.89 137 PRO B CA 1
ATOM 2131 C C . PRO B 1 137 ? -4.943 -1.404 12.053 1 37.89 137 PRO B C 1
ATOM 2133 O O . PRO B 1 137 ? -5.974 -1.023 12.614 1 37.89 137 PRO B O 1
ATOM 2136 N N . ALA B 1 138 ? -4.516 -2.695 12.348 1 34.26 138 ALA B N 1
ATOM 2137 C CA . ALA B 1 138 ? -4.802 -3.334 13.629 1 34.26 138 ALA B CA 1
ATOM 2138 C C . ALA B 1 138 ? -4.715 -2.33 14.775 1 34.26 138 ALA B C 1
ATOM 2140 O O . ALA B 1 138 ? -3.749 -1.57 14.871 1 34.26 138 ALA B O 1
ATOM 2141 N N . HIS B 1 139 ? -5.756 -1.77 15.249 1 32.13 139 HIS B N 1
ATOM 2142 C CA . HIS B 1 139 ? -5.754 -0.977 16.473 1 32.13 139 HIS B CA 1
ATOM 2143 C C . HIS B 1 139 ? -4.897 -1.631 17.552 1 32.13 139 HIS B C 1
ATOM 2145 O O . HIS B 1 139 ? -4.998 -2.838 17.784 1 32.13 139 HIS B O 1
ATOM 2151 N N . PRO B 1 140 ? -3.827 -0.973 18.026 1 27.96 140 PRO B N 1
ATOM 2152 C CA . PRO B 1 140 ? -3.299 -1.536 19.271 1 27.96 140 PRO B CA 1
ATOM 2153 C C . PRO B 1 140 ? -4.386 -1.789 20.312 1 27.96 140 PRO B C 1
ATOM 2155 O O . PRO B 1 140 ? -5.268 -0.949 20.506 1 27.96 140 PRO B O 1
ATOM 2158 N N . THR B 1 141 ? -5.065 -3.004 20.306 1 25.52 141 THR B N 1
ATOM 2159 C CA . THR B 1 141 ? -5.869 -3.287 21.49 1 25.52 141 THR B CA 1
ATOM 2160 C C . THR B 1 141 ? -5.217 -2.699 22.739 1 25.52 141 THR B C 1
ATOM 2162 O O . THR B 1 141 ? -4.038 -2.946 23.004 1 25.52 141 THR B O 1
ATOM 2165 N N . HIS B 1 142 ? -5.824 -1.712 23.397 1 22.39 142 HIS B N 1
ATOM 2166 C CA . HIS B 1 142 ? -5.515 -1.448 24.798 1 22.39 142 HIS B CA 1
ATOM 2167 C C . HIS B 1 142 ? -5.556 -2.731 25.622 1 22.39 142 HIS B C 1
ATOM 2169 O O . HIS B 1 142 ? -6.452 -3.559 25.446 1 22.39 142 HIS B O 1
#

Sequence (284 aa):
MQTVRDVMTTNVEYCTPLDNVYEVAVKMKDLNVGAIPICEDEKLIGMITDRDLVIRGYAEKRSGSFEVTGVMSSDLTTVKPETTLEEATRIMAEKQIRRLPVVDNGHLVGIVALGDLAVNQMSDERAGHALSEISEPAHPTHMQTVRDVMTTNVEYCTPLDNVYEVAVKMKDLNVGAIPICEDEKLIGMITDRDLVIRGYAEKRSGSFEVTGVMSSDLTTVKPETTLEEATRIMAEKQIRRLPVVDNGHLVGIVALGDLAVNQMSDERAGHALSEISEPAHPTH

Nearest PDB structures (foldseek):
  2ef7-assembly1_A-2  TM=8.406E-01  e=1.617E-13  Sulfurisphaera tokodaii str. 7
  2rc3-assembly2_B  TM=9.169E-01  e=8.172E-13  Nitrosomonas europaea ATCC 19718
  2ef7-assembly1_B-2  TM=7.919E-01  e=2.407E-12  Sulfurisphaera tokodaii str. 7
  2o16-assembly1_A  TM=9.079E-01  e=1.292E-10  Vibrio cholerae
  1pbj-assembly1_A  TM=8.173E-01  e=1.047E-09  Methanothermobacter thermautotrophicus str. Delta H

Radius of gyration: 18.98 Å; Cα contacts (8 Å, |Δi|>4): 553; chains: 2; bounding box: 46×54×49 Å

Solvent-accessible surface area (backbone atoms only — not comparable to full-atom values): 14950 Å² total; per-residue (Å²): 130,70,27,37,60,80,56,34,46,62,85,69,72,60,47,40,72,86,39,23,41,24,58,54,23,38,49,25,52,76,68,59,44,60,63,40,43,26,27,58,96,57,25,63,62,32,40,34,38,32,58,30,49,29,48,52,19,32,40,62,72,44,58,43,79,37,53,34,73,76,37,36,44,66,85,75,68,67,41,44,48,76,38,37,50,66,58,53,50,50,49,27,52,76,68,52,45,58,65,33,45,22,36,56,96,57,24,64,60,25,37,38,39,50,34,53,44,32,73,68,44,52,83,44,82,63,45,23,52,42,47,31,55,50,63,41,62,82,67,80,76,127,129,72,26,39,61,79,56,35,45,62,86,68,75,61,47,42,71,85,40,24,41,24,57,53,23,38,49,26,50,76,68,60,44,60,64,38,42,27,29,58,96,57,25,63,62,32,39,34,38,33,57,30,48,30,48,51,19,32,41,62,71,44,59,44,79,38,53,34,72,76,39,37,43,66,84,74,69,66,41,44,49,77,38,38,50,66,57,52,51,51,50,27,52,76,68,51,45,57,63,33,46,22,35,58,96,56,25,64,59,24,39,37,39,51,37,53,45,31,73,67,44,53,83,45,82,61,44,25,52,44,47,30,56,51,64,40,61,82,66,80,78,128

Secondary structure (DSSP, 8-state):
--BGGGT-B-S---B-TT-BHHHHHHHHHHHT-SEEEEEETTEEEEEEEHHHHHHTTGGGT--TTSBGGGTSB-----B-TT-BHHHHHHHHHHHT-SEEEEEETTEEEEEEEHHHHHHHHTTSTHHHHHHHHHHS------/--BGGGT-B-S---B-TT-BHHHHHHHHHHHT-SEEEEEETTEEEEEEEHHHHHHTTGGGT--TTSBGGGTSB-----B-TT-BHHHHHHHHHHHT-SEEEEEETTEEEEEEEHHHHHHHHTTSTHHHHHHHHHTS------

Foldseek 3Di:
DDFQLNQFDFPAAAAEQQAFQLVVVVVCVVVVHQKHFYDDVQFTQWMAGVVLCVVQNVVVPHDRRHTVVSRTDRPAAAAERRHHLVVVLVVCLVVLHFKHFHDDPRGGGGMDGLVSSCVVVVVDPPSVVSVVNSPDDPPPPD/DDFQLNQFDFPAAAAEQQAFQLVVVVVCVVVVHQKHFYDDPQFTQWMAGVVLCVVQNVVVPHDRRHTVVSRTDRPAAAAERRHHLVVVLVVCLVVLHFKHFHDDPRGGGGMDGLVSSCVVVVVDPPSVVSVVNSPDDPPPPD